Protein AF-A0A1Y3AR07-F1 (afdb_monomer_lite)

Secondary structure (DSSP, 8-state):
-----TT-HHHHHHHHHHHHHHHHHHHHHHSTT-HHHHS----PPPTT-TTTTSTTTTS----------TT------------S-------PPPTTHHHHHHHHHHHH-TTGGGSTTTSHHHHHHHHHHHHHHH-HHHHHIIIIIS---GGGTHHHHHHTTTTTTS-HHHHHHHHHHHHHSTTHHHHHHHHHHHHHHHTHHHHHHS-HHHHHHHHHS--TTS-HHHHHHHHHHHHT-

Foldseek 3Di:
DPDPDPPDLVVVLVVVVVVVVVVLVVLCVLCVPDVVSVDDPPDRDDSPPPPPVVVVVPPPPPPQPFDDDPPGDTDRDDDDDDDDDDDDPDPPDDPVVVVVVVVLCQAVPPVLVVPPCGYLVNLLVVLLVLLCVVPVPLSCLCCPVQNPRSCLFVSCCLNVVNSNQDPPVQSVVSCVLLVVDPPSSVLSSLLLSLLSVVCRVVSVPDHNVSVSVCSNHPDPVDHVVSSNVRSVVSVVD

Sequence (237 aa):
PLNTDPNSHWKNYFRENEILQQIDKDVRRLYPDISFFQQKIARKFDSSDCDILSGRMNNSAHSIDVIKDCFGMTEIRKNKVYDQNQSFDHMAADSSDGEFHWQIRDIFNKHADSDRSSGIVSRMDRLVQILNKEDSELCQQINLIQGIKPHYYAFRWITLLLSQEFPLPDVLRLWDYMFSDENRFDFLLKLCCSMILILRDQLMSGDFASNMKLLQNFPDSIEITFIVARAKTIQAS

InterPro domains:
  IPR000195 Rab-GAP-TBC domain [PF00566] (116-204)
  IPR000195 Rab-GAP-TBC domain [PS50086] (1-182)
  IPR000195 Rab-GAP-TBC domain [SM00164] (2-207)
  IPR035969 Rab-GAP-TBC domain superfamily [SSF47923] (7-41)
  IPR035969 Rab-GAP-TBC domain superfamily [SSF47923] (119-235)

Radius of gyration: 22.09 Å; chains: 1; bounding box: 58×49×59 Å

pLDDT: mean 70.82, std 24.01, range [27.52, 97.81]

Organism: Euroglyphus maynei (NCBI:txid6958)

Structure (mmCIF, N/CA/C/O backbone):
data_AF-A0A1Y3AR07-F1
#
_entry.id   AF-A0A1Y3AR07-F1
#
loop_
_atom_site.group_PDB
_atom_site.id
_atom_site.type_symbol
_atom_site.label_atom_id
_atom_site.label_alt_id
_atom_site.label_comp_id
_atom_site.label_asym_id
_atom_site.label_entity_id
_atom_site.label_seq_id
_atom_site.pdbx_PDB_ins_code
_atom_site.Cartn_x
_atom_site.Cartn_y
_atom_site.Cartn_z
_atom_site.occupancy
_atom_site.B_iso_or_equiv
_atom_site.auth_seq_id
_atom_site.auth_comp_id
_atom_site.auth_asym_id
_atom_site.auth_atom_id
_atom_site.pdbx_PDB_model_num
ATOM 1 N N . PRO A 1 1 ? 40.292 9.517 -28.049 1.00 37.91 1 PRO A N 1
ATOM 2 C CA . PRO A 1 1 ? 39.355 10.549 -27.542 1.00 37.91 1 PRO A CA 1
ATOM 3 C C . PRO A 1 1 ? 37.969 10.346 -28.173 1.00 37.91 1 PRO A C 1
ATOM 5 O O . PRO A 1 1 ? 37.828 10.482 -29.383 1.00 37.91 1 PRO A O 1
ATOM 8 N N . LEU A 1 2 ? 36.999 9.887 -27.375 1.00 44.97 2 LEU A N 1
ATOM 9 C CA . LEU A 1 2 ? 35.655 9.537 -27.847 1.00 44.97 2 LEU A CA 1
ATOM 10 C C . LEU A 1 2 ? 34.948 10.775 -28.417 1.00 44.97 2 LEU A C 1
ATOM 12 O O . LEU A 1 2 ? 34.963 11.840 -27.806 1.00 44.97 2 LEU A O 1
ATOM 16 N N . ASN A 1 3 ? 34.386 10.603 -29.614 1.00 45.16 3 ASN A N 1
ATOM 17 C CA . ASN A 1 3 ? 33.756 11.637 -30.428 1.00 45.16 3 ASN A CA 1
ATOM 18 C C . ASN A 1 3 ? 32.695 12.421 -29.625 1.00 45.16 3 ASN A C 1
ATOM 20 O O . ASN A 1 3 ? 31.760 11.823 -29.092 1.00 45.16 3 ASN A O 1
ATOM 24 N N . THR A 1 4 ? 32.850 13.747 -29.543 1.00 48.69 4 THR A N 1
ATOM 25 C CA . THR A 1 4 ? 32.006 14.687 -28.776 1.00 48.69 4 THR A CA 1
ATOM 26 C C . THR A 1 4 ? 30.728 15.102 -29.509 1.00 48.69 4 THR A C 1
ATOM 28 O O . THR A 1 4 ? 30.097 16.092 -29.140 1.00 48.69 4 THR A O 1
ATOM 31 N N . ASP A 1 5 ? 30.348 14.373 -30.556 1.00 55.53 5 ASP A N 1
ATOM 32 C CA . ASP A 1 5 ? 29.163 14.670 -31.351 1.00 55.53 5 ASP A CA 1
ATOM 33 C C . ASP A 1 5 ? 27.875 14.454 -30.518 1.00 55.53 5 ASP A C 1
ATOM 35 O O . ASP A 1 5 ? 27.694 13.375 -29.936 1.00 55.53 5 ASP A O 1
ATOM 39 N N . PRO A 1 6 ? 26.975 15.450 -30.397 1.00 56.91 6 PRO A N 1
ATOM 40 C CA . PRO A 1 6 ? 25.737 15.334 -29.622 1.00 56.91 6 PRO A CA 1
ATOM 41 C C . PRO A 1 6 ? 24.807 14.189 -30.060 1.00 56.91 6 PRO A C 1
ATOM 43 O O . PRO A 1 6 ? 24.045 13.719 -29.216 1.00 56.91 6 PRO A O 1
ATOM 46 N N . ASN A 1 7 ? 24.931 13.692 -31.299 1.00 57.06 7 ASN A N 1
ATOM 47 C CA . ASN A 1 7 ? 24.195 12.536 -31.836 1.00 57.06 7 ASN A CA 1
ATOM 48 C C . ASN A 1 7 ? 25.040 11.247 -31.925 1.00 57.06 7 ASN A C 1
ATOM 50 O O . ASN A 1 7 ? 24.681 10.304 -32.628 1.00 57.06 7 ASN A O 1
ATOM 54 N N . SER A 1 8 ? 26.181 11.187 -31.234 1.00 61.56 8 SER A N 1
ATOM 55 C CA . SER A 1 8 ? 27.084 10.035 -31.282 1.00 61.56 8 SER A CA 1
ATOM 56 C C . SER A 1 8 ? 26.410 8.762 -30.756 1.00 61.56 8 SER A C 1
ATOM 58 O O . SER A 1 8 ? 26.051 8.682 -29.577 1.00 61.56 8 SER A O 1
ATOM 60 N N . HIS A 1 9 ? 26.320 7.730 -31.605 1.00 55.44 9 HIS A N 1
ATOM 61 C CA . HIS A 1 9 ? 25.875 6.378 -31.236 1.00 55.44 9 HIS A CA 1
ATOM 62 C C . HIS A 1 9 ? 26.577 5.850 -29.976 1.00 55.44 9 HIS A C 1
ATOM 64 O O . HIS A 1 9 ? 25.956 5.180 -29.158 1.00 55.44 9 HIS A O 1
ATOM 70 N N . TRP A 1 10 ? 27.843 6.225 -29.761 1.00 57.66 10 TRP A N 1
ATOM 71 C CA . TRP A 1 10 ? 28.602 5.854 -28.567 1.00 57.66 10 TRP A CA 1
ATOM 72 C C . TRP A 1 10 ? 28.046 6.476 -27.287 1.00 57.66 10 TRP A C 1
ATOM 74 O O . TRP A 1 10 ? 28.010 5.822 -26.250 1.00 57.66 10 TRP A O 1
ATOM 84 N N . LYS A 1 11 ? 27.578 7.725 -27.339 1.00 62.38 11 LYS A N 1
ATOM 85 C CA . LYS A 1 11 ? 26.986 8.399 -26.178 1.00 62.38 11 LYS A CA 1
ATOM 86 C C . LYS A 1 11 ? 25.668 7.737 -25.767 1.00 62.38 11 LYS A C 1
ATOM 88 O O . LYS A 1 11 ? 25.430 7.571 -24.573 1.00 62.38 11 LYS A O 1
ATOM 93 N N . ASN A 1 12 ? 24.856 7.327 -26.742 1.00 64.12 12 ASN A N 1
ATOM 94 C CA . ASN A 1 12 ? 23.635 6.556 -26.493 1.00 64.12 12 ASN A CA 1
ATOM 95 C C . ASN A 1 12 ? 23.966 5.162 -25.955 1.00 64.12 12 ASN A C 1
ATOM 97 O O . ASN A 1 12 ? 23.444 4.787 -24.914 1.00 64.12 12 ASN A O 1
ATOM 101 N N . TYR A 1 13 ? 24.928 4.468 -26.562 1.00 67.81 13 TYR A N 1
ATOM 102 C CA . TYR A 1 13 ? 25.409 3.163 -26.110 1.00 67.81 13 TYR A CA 1
ATOM 103 C C . TYR A 1 13 ? 25.893 3.163 -24.650 1.00 67.81 13 TYR A C 1
ATOM 105 O O . TYR A 1 13 ? 25.546 2.274 -23.872 1.00 67.81 13 TYR A O 1
ATOM 113 N N . PHE A 1 14 ? 26.699 4.151 -24.244 1.00 68.81 14 PHE A N 1
ATOM 114 C CA . PHE A 1 14 ? 27.161 4.239 -22.855 1.00 68.81 14 PHE A CA 1
ATOM 115 C C . PHE A 1 14 ? 26.009 4.548 -21.897 1.00 68.81 14 PHE A C 1
ATOM 117 O O . PHE A 1 14 ? 25.914 3.913 -20.850 1.00 68.81 14 PHE A O 1
ATOM 124 N N . ARG A 1 15 ? 25.094 5.446 -22.281 1.00 70.12 15 ARG A N 1
ATOM 125 C CA . ARG A 1 15 ? 23.892 5.754 -21.497 1.00 70.12 15 ARG A CA 1
ATOM 126 C C . ARG A 1 15 ? 22.981 4.533 -21.335 1.00 70.12 15 ARG A C 1
ATOM 128 O O . ARG A 1 15 ? 22.512 4.267 -20.235 1.00 70.12 15 ARG A O 1
ATOM 135 N N . GLU A 1 16 ? 22.738 3.782 -22.402 1.00 68.62 16 GLU A N 1
ATOM 136 C CA . GLU A 1 16 ? 21.935 2.555 -22.374 1.00 68.62 16 GLU A CA 1
ATOM 137 C C . GLU A 1 16 ? 22.584 1.490 -21.490 1.00 68.62 16 GLU A C 1
ATOM 139 O O . GLU A 1 16 ? 21.905 0.872 -20.672 1.00 68.62 16 GLU A O 1
ATOM 144 N N . ASN A 1 17 ? 23.906 1.328 -21.566 1.00 68.12 17 ASN A N 1
ATOM 145 C CA . ASN A 1 17 ? 24.625 0.417 -20.678 1.00 68.12 17 ASN A CA 1
ATOM 146 C C . ASN A 1 17 ? 24.584 0.857 -19.205 1.00 68.12 17 ASN A C 1
ATOM 148 O O . ASN A 1 17 ? 24.488 -0.000 -18.330 1.00 68.12 17 ASN A O 1
ATOM 152 N N . GLU A 1 18 ? 24.621 2.158 -18.904 1.00 72.38 18 GLU A N 1
ATOM 153 C CA . GLU A 1 18 ? 24.423 2.667 -17.538 1.00 72.38 18 GLU A CA 1
ATOM 154 C C . GLU A 1 18 ? 23.016 2.348 -17.013 1.00 72.38 18 GLU A C 1
ATOM 156 O O . GLU A 1 18 ? 22.878 1.870 -15.885 1.00 72.38 18 GLU A O 1
ATOM 161 N N . ILE A 1 19 ? 21.982 2.539 -17.841 1.00 70.81 19 ILE A N 1
ATOM 162 C CA . ILE A 1 19 ? 20.592 2.193 -17.505 1.00 70.81 19 ILE A CA 1
ATOM 163 C C . ILE A 1 19 ? 20.463 0.687 -17.251 1.00 70.81 19 ILE A C 1
ATOM 165 O O . ILE A 1 19 ? 19.915 0.276 -16.230 1.00 70.81 19 ILE A O 1
ATOM 169 N N . LEU A 1 20 ? 21.014 -0.151 -18.130 1.00 67.00 20 LEU A N 1
ATOM 170 C CA . LEU A 1 20 ? 20.981 -1.608 -17.973 1.00 67.00 20 LEU A CA 1
ATOM 171 C C . LEU A 1 20 ? 21.702 -2.069 -16.702 1.00 67.00 20 LEU A C 1
ATOM 173 O O . LEU A 1 20 ? 21.234 -2.986 -16.031 1.00 67.00 20 LEU A O 1
ATOM 177 N N . GLN A 1 21 ? 22.807 -1.419 -16.331 1.00 68.44 21 GLN A N 1
ATOM 178 C CA . GLN A 1 21 ? 23.489 -1.696 -15.067 1.00 68.44 21 GLN A CA 1
ATOM 179 C C . GLN A 1 21 ? 22.659 -1.295 -13.847 1.00 68.44 21 GLN A C 1
ATOM 181 O O . GLN A 1 21 ? 22.738 -1.967 -12.819 1.00 68.44 21 GLN A O 1
ATOM 186 N N . GLN A 1 22 ? 21.897 -0.201 -13.921 1.00 68.06 22 GLN A N 1
ATOM 187 C CA . GLN A 1 22 ? 20.972 0.176 -12.850 1.00 68.06 22 GLN A CA 1
ATOM 188 C C . GLN A 1 22 ? 19.852 -0.858 -12.713 1.00 68.06 22 GLN A C 1
ATOM 190 O O . GLN A 1 22 ? 19.626 -1.349 -11.610 1.00 68.06 22 GLN A O 1
ATOM 195 N N . ILE A 1 23 ? 19.255 -1.281 -13.831 1.00 70.00 23 ILE A N 1
ATOM 196 C CA . ILE A 1 23 ? 18.219 -2.321 -13.847 1.00 70.00 23 ILE A CA 1
ATOM 197 C C . ILE A 1 23 ? 18.751 -3.634 -13.257 1.00 70.00 23 ILE A C 1
ATOM 199 O O . ILE A 1 23 ? 18.118 -4.190 -12.366 1.00 70.00 23 ILE A O 1
ATOM 203 N N . ASP A 1 24 ? 19.922 -4.120 -13.686 1.00 67.75 24 ASP A N 1
ATOM 204 C CA . ASP A 1 24 ? 20.511 -5.361 -13.148 1.00 67.75 24 ASP A CA 1
ATOM 205 C C . ASP A 1 24 ? 20.751 -5.269 -11.632 1.00 67.75 24 ASP A C 1
ATOM 207 O O . ASP A 1 24 ? 20.451 -6.208 -10.893 1.00 67.75 24 ASP A O 1
ATOM 211 N N . LYS A 1 25 ? 21.226 -4.118 -11.140 1.00 72.06 25 LYS A N 1
ATOM 212 C CA . LYS A 1 25 ? 21.398 -3.888 -9.700 1.00 72.06 25 LYS A CA 1
ATOM 213 C C . LYS A 1 25 ? 20.070 -3.936 -8.949 1.00 72.06 25 LYS A C 1
ATOM 215 O O . LYS A 1 25 ? 20.022 -4.524 -7.872 1.00 72.06 25 LYS A O 1
ATOM 220 N N . ASP A 1 26 ? 19.022 -3.325 -9.485 1.00 73.75 26 ASP A N 1
ATOM 221 C CA . ASP A 1 26 ? 17.721 -3.257 -8.819 1.00 73.75 26 ASP A CA 1
ATOM 222 C C . ASP A 1 26 ? 17.008 -4.619 -8.838 1.00 73.75 26 ASP A C 1
ATOM 224 O O . ASP A 1 26 ? 16.495 -5.054 -7.807 1.00 73.75 26 ASP A O 1
ATOM 228 N N . VAL A 1 27 ? 17.095 -5.359 -9.949 1.00 69.88 27 VAL A N 1
ATOM 229 C CA . VAL A 1 27 ? 16.599 -6.742 -10.081 1.00 69.88 27 VAL A CA 1
ATOM 230 C C . VAL A 1 27 ? 17.258 -7.665 -9.053 1.00 69.88 27 VAL A C 1
ATOM 232 O O . VAL A 1 27 ? 16.563 -8.405 -8.356 1.00 69.88 27 VAL A O 1
ATOM 235 N N . ARG A 1 28 ? 18.586 -7.592 -8.894 1.00 70.19 28 ARG A N 1
ATOM 236 C CA . ARG A 1 28 ? 19.325 -8.416 -7.919 1.00 70.19 28 ARG A CA 1
ATOM 237 C C . ARG A 1 28 ? 18.969 -8.107 -6.467 1.00 70.19 28 ARG A C 1
ATOM 239 O O . ARG A 1 28 ? 19.092 -8.994 -5.626 1.00 70.19 28 ARG A O 1
ATOM 246 N N . ARG A 1 29 ? 18.575 -6.865 -6.164 1.00 74.88 29 ARG A N 1
ATOM 247 C CA . ARG A 1 29 ? 18.174 -6.443 -4.812 1.00 74.88 29 ARG A CA 1
ATOM 248 C C . ARG A 1 29 ? 16.726 -6.790 -4.474 1.00 74.88 29 ARG A C 1
ATOM 250 O O . ARG A 1 29 ? 16.412 -6.833 -3.292 1.00 74.88 29 ARG A O 1
ATOM 257 N N . LEU A 1 30 ? 15.863 -7.015 -5.468 1.00 69.88 30 LEU A N 1
ATOM 258 C CA . LEU A 1 30 ? 14.429 -7.213 -5.243 1.00 69.88 30 LEU A CA 1
ATOM 259 C C . LEU A 1 30 ? 14.123 -8.506 -4.472 1.00 69.88 30 LEU A C 1
ATOM 261 O O . LEU A 1 30 ? 13.391 -8.463 -3.491 1.00 69.88 30 LEU A O 1
ATOM 265 N N . TYR A 1 31 ? 14.715 -9.631 -4.883 1.00 69.94 31 TYR A N 1
ATOM 266 C CA . TYR A 1 31 ? 14.612 -10.916 -4.181 1.00 69.94 31 TYR A CA 1
ATOM 267 C C . TYR A 1 31 ? 15.985 -11.601 -4.132 1.00 69.94 31 TYR A C 1
ATOM 269 O O . TYR A 1 31 ? 16.283 -12.455 -4.976 1.00 69.94 31 TYR A O 1
ATOM 277 N N . PRO A 1 32 ? 16.855 -11.222 -3.176 1.00 74.31 32 PRO A N 1
ATOM 278 C CA . PRO A 1 32 ? 18.239 -11.691 -3.133 1.00 74.31 32 PRO A CA 1
ATOM 279 C C . PRO A 1 32 ? 18.350 -13.210 -2.950 1.00 74.31 32 PRO A C 1
ATOM 281 O O . PRO A 1 32 ? 19.248 -13.833 -3.516 1.00 74.31 32 PRO A O 1
ATOM 284 N N . ASP A 1 33 ? 17.394 -13.805 -2.236 1.00 73.06 33 ASP A N 1
ATOM 285 C CA . ASP A 1 33 ? 17.386 -15.230 -1.890 1.00 73.06 33 ASP A CA 1
ATOM 286 C C . ASP A 1 33 ? 16.890 -16.135 -3.029 1.00 73.06 33 ASP A C 1
ATOM 288 O O . ASP A 1 33 ? 17.035 -17.359 -2.978 1.00 73.06 33 ASP A O 1
ATOM 292 N N . ILE A 1 34 ? 16.320 -15.556 -4.091 1.00 72.88 34 ILE A N 1
ATOM 293 C CA . ILE A 1 34 ? 15.831 -16.308 -5.244 1.00 72.88 34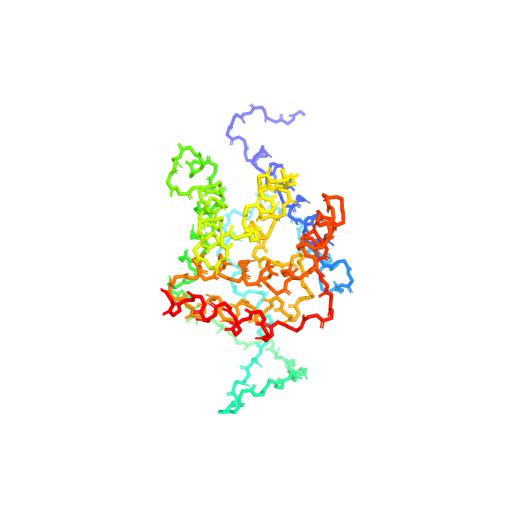 ILE A CA 1
ATOM 294 C C . ILE A 1 34 ? 16.937 -16.365 -6.302 1.00 72.88 34 ILE A C 1
ATOM 296 O O . ILE A 1 34 ? 17.255 -15.378 -6.966 1.00 72.88 34 ILE A O 1
ATOM 300 N N . SER A 1 35 ? 17.484 -17.564 -6.518 1.00 71.25 35 SER A N 1
ATOM 301 C CA . SER A 1 35 ? 18.612 -17.802 -7.434 1.00 71.25 35 SER A CA 1
ATOM 302 C C . SER A 1 35 ? 18.365 -17.328 -8.869 1.00 71.25 35 SER A C 1
ATOM 304 O O . SER A 1 35 ? 19.313 -16.929 -9.542 1.00 71.25 35 SER A O 1
ATOM 306 N N . PHE A 1 36 ? 17.106 -17.316 -9.322 1.00 74.31 36 PHE A N 1
ATOM 307 C CA . PHE A 1 36 ? 16.695 -16.751 -10.609 1.00 74.31 36 PHE A CA 1
ATOM 308 C C . PHE A 1 36 ? 17.141 -15.287 -10.775 1.00 74.31 36 PHE A C 1
ATOM 310 O O . PHE A 1 36 ? 17.758 -14.957 -11.784 1.00 74.31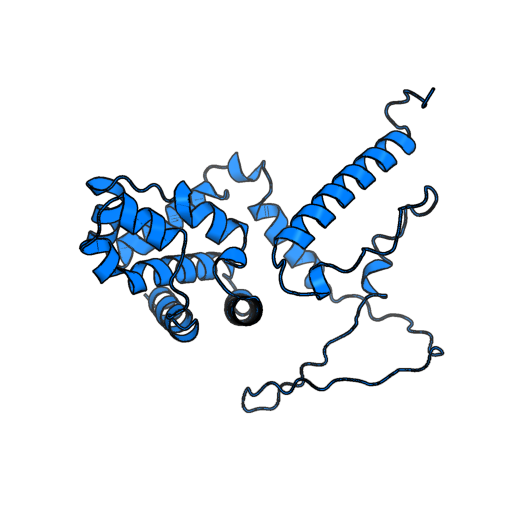 36 PHE A O 1
ATOM 317 N N . PHE A 1 37 ? 16.941 -14.436 -9.760 1.00 71.69 37 PHE A N 1
ATOM 318 C CA . PHE A 1 37 ? 17.307 -13.010 -9.800 1.00 71.69 37 PHE A CA 1
ATOM 319 C C . PHE A 1 37 ? 18.820 -12.771 -9.696 1.00 71.69 37 PHE A C 1
ATOM 321 O O . PHE A 1 37 ? 19.300 -11.675 -9.977 1.00 71.69 37 PHE A O 1
ATOM 328 N N . GLN A 1 38 ? 19.590 -13.799 -9.325 1.00 71.62 38 GLN A N 1
ATOM 329 C CA . GLN A 1 38 ? 21.048 -13.726 -9.220 1.00 71.62 38 GLN A CA 1
ATOM 330 C C . GLN A 1 38 ? 21.773 -14.201 -10.481 1.00 71.62 38 GLN A C 1
ATOM 332 O O . GLN A 1 38 ? 22.992 -14.024 -10.595 1.00 71.62 38 GLN A O 1
ATOM 337 N N . GLN A 1 39 ? 21.058 -14.758 -11.461 1.00 70.62 39 GLN A N 1
ATOM 338 C CA . GLN A 1 39 ? 21.672 -15.193 -12.712 1.00 70.62 39 GLN A CA 1
ATOM 339 C C . GLN A 1 39 ? 22.295 -14.002 -13.452 1.00 70.62 39 GLN A C 1
ATOM 341 O O . GLN A 1 39 ? 21.820 -12.865 -13.393 1.00 70.62 39 GLN A O 1
ATOM 346 N N . LYS A 1 40 ? 23.431 -14.232 -14.116 1.00 59.28 40 LYS A N 1
ATOM 347 C CA . LYS A 1 40 ? 24.054 -13.191 -14.940 1.00 59.28 40 LYS A CA 1
ATOM 348 C C . LYS A 1 40 ? 23.165 -12.945 -16.150 1.00 59.28 40 LYS A C 1
ATOM 350 O O . LYS A 1 40 ? 22.885 -13.879 -16.897 1.00 59.28 40 LYS A O 1
ATOM 355 N N . ILE A 1 41 ? 22.788 -11.689 -16.373 1.00 56.97 41 ILE A N 1
ATOM 356 C CA . ILE A 1 41 ? 22.147 -11.281 -17.621 1.00 56.97 41 ILE A CA 1
ATOM 357 C C . ILE A 1 41 ? 23.188 -11.462 -18.730 1.00 56.97 41 ILE A C 1
ATOM 359 O O . ILE A 1 41 ? 24.153 -10.703 -18.843 1.00 56.97 41 ILE A O 1
ATOM 363 N N . ALA A 1 42 ? 23.049 -12.527 -19.516 1.00 47.22 42 ALA A N 1
ATOM 364 C CA . ALA A 1 42 ? 23.958 -12.819 -20.610 1.00 47.22 42 ALA A CA 1
ATOM 365 C C . ALA A 1 42 ? 23.642 -11.893 -21.792 1.00 47.22 42 ALA A C 1
ATOM 367 O O . ALA A 1 42 ? 22.817 -12.243 -22.630 1.00 47.22 42 ALA A O 1
ATOM 368 N N . ARG A 1 43 ? 24.270 -10.708 -21.832 1.00 49.25 43 ARG A N 1
ATOM 369 C CA . ARG A 1 43 ? 24.794 -10.028 -23.039 1.00 49.25 43 ARG A CA 1
ATOM 370 C C . ARG A 1 43 ? 25.270 -8.611 -22.707 1.00 49.25 43 ARG A C 1
ATOM 372 O O . ARG A 1 43 ? 24.523 -7.806 -22.162 1.00 49.25 43 ARG A O 1
ATOM 379 N N . LYS A 1 44 ? 26.510 -8.304 -23.096 1.00 42.06 44 LYS A N 1
ATOM 380 C CA . LYS A 1 44 ? 26.919 -6.926 -23.387 1.00 42.06 44 LYS A CA 1
ATOM 381 C C . LYS A 1 44 ? 26.204 -6.540 -24.681 1.00 42.06 44 LYS A C 1
ATOM 383 O O . LYS A 1 44 ? 26.218 -7.337 -25.615 1.00 42.06 44 LYS A O 1
ATOM 388 N N . PHE A 1 45 ? 25.548 -5.386 -24.705 1.00 44.38 45 PHE A N 1
ATOM 389 C CA . PHE A 1 45 ? 25.058 -4.807 -25.953 1.00 44.38 45 PHE A CA 1
ATOM 390 C C . PHE A 1 45 ? 26.286 -4.630 -26.858 1.00 44.38 45 PHE A C 1
ATOM 392 O O . PHE A 1 45 ? 27.291 -4.111 -26.376 1.00 44.38 45 PHE A O 1
ATOM 399 N N . ASP A 1 46 ? 26.267 -5.120 -28.094 1.00 44.00 46 ASP A N 1
ATOM 400 C CA . ASP A 1 46 ? 27.309 -4.798 -29.074 1.00 44.00 46 ASP A CA 1
ATOM 401 C C . ASP A 1 46 ? 26.748 -3.736 -30.023 1.00 44.00 46 ASP A C 1
ATOM 403 O O . ASP A 1 46 ? 25.536 -3.670 -30.238 1.00 44.00 46 ASP A O 1
ATOM 407 N N . SER A 1 47 ? 27.596 -2.850 -30.546 1.00 43.41 47 SER A N 1
ATOM 408 C CA . SER A 1 47 ? 27.159 -1.580 -31.159 1.00 43.41 47 SER A CA 1
ATOM 409 C C . SER A 1 47 ? 26.390 -1.719 -32.489 1.00 43.41 47 SER A C 1
ATOM 411 O O . SER A 1 47 ? 26.172 -0.717 -33.170 1.00 43.41 47 SER A O 1
ATOM 413 N N . SER A 1 48 ? 26.038 -2.938 -32.896 1.00 46.41 48 SER A N 1
ATOM 414 C CA . SER A 1 48 ? 25.410 -3.275 -34.179 1.00 46.41 48 SER A CA 1
ATOM 415 C C . SER A 1 48 ? 23.917 -3.605 -34.070 1.00 46.41 48 SER A C 1
ATOM 417 O O . SER A 1 48 ? 23.242 -3.666 -35.091 1.00 46.41 48 SER A O 1
ATOM 419 N N . ASP A 1 49 ? 23.389 -3.771 -32.856 1.00 43.44 49 ASP A N 1
ATOM 420 C CA . ASP A 1 49 ? 22.053 -4.326 -32.618 1.00 43.44 49 ASP A CA 1
ATOM 421 C C . ASP A 1 49 ? 21.046 -3.241 -32.185 1.00 43.44 49 ASP A C 1
ATOM 423 O O . ASP A 1 49 ? 20.572 -3.223 -31.050 1.00 43.44 49 ASP A O 1
ATOM 427 N N . CYS A 1 50 ? 20.702 -2.305 -33.079 1.00 39.84 50 CYS A N 1
ATOM 428 C CA . CYS A 1 50 ? 19.671 -1.289 -32.803 1.00 39.84 50 CYS A CA 1
ATOM 429 C C . CYS A 1 50 ? 18.225 -1.823 -32.854 1.00 39.84 50 CYS A C 1
ATOM 431 O O . CYS A 1 50 ? 17.313 -1.140 -32.393 1.00 39.84 50 CYS A O 1
ATOM 433 N N . ASP A 1 51 ? 18.011 -3.054 -33.331 1.00 39.03 51 ASP A N 1
ATOM 434 C CA . ASP A 1 51 ? 16.669 -3.563 -33.660 1.00 39.03 51 ASP A CA 1
ATOM 435 C C . ASP A 1 51 ? 16.111 -4.605 -32.661 1.00 39.03 51 ASP A C 1
ATOM 437 O O . ASP A 1 51 ? 15.016 -5.137 -32.843 1.00 39.03 51 ASP A O 1
ATOM 441 N N . ILE A 1 52 ? 16.807 -4.895 -31.553 1.00 42.78 52 ILE A N 1
ATOM 442 C CA . ILE A 1 52 ? 16.481 -6.026 -30.651 1.00 42.78 52 ILE A CA 1
ATOM 443 C C . ILE A 1 52 ? 15.676 -5.603 -29.408 1.00 42.78 52 ILE A C 1
ATOM 445 O O . ILE A 1 52 ? 15.860 -6.125 -28.306 1.00 42.78 52 ILE A O 1
ATOM 449 N N . LEU A 1 53 ? 14.742 -4.663 -29.554 1.00 40.62 53 LEU A N 1
ATOM 450 C CA . LEU A 1 53 ? 13.634 -4.557 -28.592 1.00 40.62 53 LEU A CA 1
ATOM 451 C C . LEU A 1 53 ? 12.440 -5.427 -29.015 1.00 40.62 53 LEU A C 1
ATOM 453 O O . LEU A 1 53 ? 11.729 -5.918 -28.145 1.00 40.62 53 LEU A O 1
ATOM 457 N N . SER A 1 54 ? 12.290 -5.742 -30.310 1.00 37.75 54 SER A N 1
ATOM 458 C CA . SER A 1 54 ? 11.265 -6.683 -30.798 1.00 37.75 54 SER A CA 1
ATOM 459 C C . SER A 1 54 ? 11.645 -8.154 -30.559 1.00 37.75 54 SER A C 1
ATOM 461 O O . SER A 1 54 ? 10.806 -8.969 -30.187 1.00 37.75 54 SER A O 1
ATOM 463 N N . GLY A 1 55 ? 12.932 -8.502 -30.685 1.00 34.25 55 GLY A N 1
ATOM 464 C CA . GLY A 1 55 ? 13.420 -9.885 -30.575 1.00 34.25 55 GLY A CA 1
ATOM 465 C C . GLY A 1 55 ? 13.464 -10.465 -29.154 1.00 34.25 55 GLY A C 1
ATOM 466 O O . GLY A 1 55 ? 13.679 -11.666 -28.985 1.00 34.25 55 GLY A O 1
ATOM 467 N N . ARG A 1 56 ? 13.259 -9.641 -28.116 1.00 39.03 56 ARG A N 1
ATOM 468 C CA . ARG A 1 56 ? 13.216 -10.106 -26.716 1.00 39.03 56 ARG A CA 1
ATOM 469 C C . ARG A 1 56 ? 11.894 -10.767 -26.336 1.00 39.03 56 ARG A C 1
ATOM 471 O O . ARG A 1 56 ? 11.883 -11.508 -25.360 1.00 39.03 56 ARG A O 1
ATOM 478 N N . MET A 1 57 ? 10.832 -10.575 -27.118 1.00 38.59 57 MET A N 1
ATOM 479 C CA . MET A 1 57 ? 9.551 -11.238 -26.864 1.00 38.59 57 MET A CA 1
ATOM 480 C C . MET A 1 57 ? 9.580 -12.731 -27.239 1.00 38.59 57 MET A C 1
ATOM 482 O O . MET A 1 57 ? 8.813 -13.513 -26.692 1.00 38.59 57 MET A O 1
ATOM 486 N N . ASN A 1 58 ? 10.525 -13.155 -28.092 1.00 37.47 58 ASN A N 1
ATOM 487 C CA . ASN A 1 58 ? 10.510 -14.505 -28.669 1.00 37.47 58 ASN A CA 1
ATOM 488 C C . ASN A 1 58 ? 11.479 -15.505 -28.014 1.00 37.47 58 ASN A C 1
ATOM 490 O O . ASN A 1 58 ? 11.269 -16.705 -28.136 1.00 37.47 58 ASN A O 1
ATOM 494 N N . ASN A 1 59 ? 12.522 -15.055 -27.302 1.00 36.12 59 ASN A N 1
ATOM 495 C CA . ASN A 1 59 ? 13.631 -15.941 -26.894 1.00 36.12 59 ASN A CA 1
ATOM 496 C C . ASN A 1 59 ? 13.854 -16.082 -25.379 1.00 36.12 59 ASN A C 1
ATOM 498 O O . ASN A 1 59 ? 14.892 -16.588 -24.956 1.00 36.12 59 ASN A O 1
ATOM 502 N N . SER A 1 60 ? 12.893 -15.677 -24.549 1.00 39.59 60 SER A N 1
ATOM 503 C CA . SER A 1 60 ? 12.909 -15.997 -23.112 1.00 39.59 60 SER A CA 1
ATOM 504 C C . SER A 1 60 ? 11.537 -16.408 -22.582 1.00 39.59 60 SER A C 1
ATOM 506 O O . SER A 1 60 ? 11.233 -16.205 -21.409 1.00 39.59 60 SER A O 1
ATOM 508 N N . ALA A 1 61 ? 10.718 -17.035 -23.425 1.00 38.44 61 ALA A N 1
ATOM 509 C CA . ALA A 1 61 ? 9.574 -17.796 -22.958 1.00 38.44 61 ALA A CA 1
ATOM 510 C C . ALA A 1 61 ? 10.057 -19.190 -22.524 1.00 38.44 61 ALA A C 1
ATOM 512 O O . ALA A 1 61 ? 9.863 -20.193 -23.205 1.00 38.44 61 ALA A O 1
ATOM 513 N N . HIS A 1 62 ? 10.680 -19.279 -21.348 1.00 38.25 62 HIS A N 1
ATOM 514 C CA . HIS A 1 62 ? 10.382 -20.439 -20.514 1.00 38.25 62 HIS A CA 1
ATOM 515 C C . HIS A 1 62 ? 8.964 -20.223 -19.999 1.00 38.25 62 HIS A C 1
ATOM 517 O O . HIS A 1 62 ? 8.769 -19.761 -18.877 1.00 38.25 62 HIS A O 1
ATOM 523 N N . SER A 1 63 ? 7.980 -20.475 -20.866 1.00 37.50 63 SER A N 1
ATOM 524 C CA . SER A 1 63 ? 6.586 -20.522 -20.461 1.00 37.50 63 SER A CA 1
ATOM 525 C C . SER A 1 63 ? 6.484 -21.570 -19.363 1.00 37.50 63 SER A C 1
ATOM 527 O O . SER A 1 63 ? 6.737 -22.756 -19.578 1.00 37.50 63 SER A O 1
ATOM 529 N N . ILE A 1 64 ? 6.193 -21.112 -18.150 1.00 38.22 64 ILE A N 1
ATOM 530 C CA . ILE A 1 64 ? 5.653 -21.979 -17.118 1.00 38.22 64 ILE A CA 1
ATOM 531 C C . ILE A 1 64 ? 4.223 -22.233 -17.577 1.00 38.22 64 ILE A C 1
ATOM 533 O O . ILE A 1 64 ? 3.374 -21.353 -17.451 1.00 38.22 64 ILE A O 1
ATOM 537 N N . ASP A 1 65 ? 3.970 -23.401 -18.162 1.00 34.12 65 ASP A N 1
ATOM 538 C CA . ASP A 1 65 ? 2.606 -23.824 -18.459 1.00 34.12 65 ASP A CA 1
ATOM 539 C C . ASP A 1 65 ? 1.872 -24.016 -17.129 1.00 34.12 65 ASP A C 1
ATOM 541 O O . ASP A 1 65 ? 2.012 -25.032 -16.446 1.00 34.12 65 ASP A O 1
ATOM 545 N N . VAL A 1 66 ? 1.105 -23.002 -16.736 1.00 35.44 66 VAL A N 1
ATOM 546 C CA . VAL A 1 66 ? 0.152 -23.089 -15.633 1.00 35.44 66 VAL A CA 1
ATOM 547 C C . VAL A 1 66 ? -1.147 -23.633 -16.214 1.00 35.44 66 VAL A C 1
ATOM 549 O O . VAL A 1 66 ? -1.992 -22.883 -16.702 1.00 35.44 66 VAL A O 1
ATOM 552 N N . ILE A 1 67 ? -1.311 -24.955 -16.191 1.00 33.59 67 ILE A N 1
ATOM 553 C CA . ILE A 1 67 ? -2.598 -25.569 -16.522 1.00 33.59 67 ILE A CA 1
ATOM 554 C C . ILE A 1 67 ? -3.541 -25.298 -15.345 1.00 33.59 67 ILE A C 1
ATOM 556 O O . ILE A 1 67 ? -3.364 -25.842 -14.255 1.00 33.59 67 ILE A O 1
ATOM 560 N N . LYS A 1 68 ? -4.535 -24.432 -15.558 1.00 31.64 68 LYS A N 1
ATOM 561 C CA . LYS A 1 68 ? -5.682 -24.296 -14.656 1.00 31.64 68 LYS A CA 1
ATOM 562 C C . LYS A 1 68 ? -6.605 -25.482 -14.890 1.00 31.64 68 LYS A C 1
ATOM 564 O O . LYS A 1 68 ? -7.224 -25.560 -15.946 1.00 31.64 68 LYS A O 1
ATOM 569 N N . ASP A 1 69 ? -6.725 -26.360 -13.903 1.00 33.84 69 ASP A N 1
ATOM 570 C CA . ASP A 1 69 ? -7.860 -27.278 -13.851 1.00 33.84 69 ASP A CA 1
ATOM 571 C C . ASP A 1 69 ? -9.019 -26.617 -13.087 1.00 33.84 69 ASP A C 1
ATOM 573 O O . ASP A 1 69 ? -8.797 -25.741 -12.242 1.00 33.84 69 ASP A O 1
ATOM 577 N N . CYS A 1 70 ? -10.256 -27.016 -13.389 1.00 34.84 70 CYS A N 1
ATOM 578 C CA . CYS A 1 70 ? -11.526 -26.344 -13.042 1.00 34.84 70 CYS A CA 1
ATOM 579 C C . CYS A 1 70 ? -11.802 -26.124 -11.536 1.00 34.84 70 CYS A C 1
ATOM 581 O O . CYS A 1 70 ? -12.869 -25.638 -11.167 1.00 34.84 70 CYS A O 1
ATOM 583 N N . PHE A 1 71 ? -10.860 -26.484 -10.666 1.00 31.98 71 PHE A N 1
ATOM 584 C CA . PHE A 1 71 ? -10.953 -26.433 -9.209 1.00 31.98 71 PHE A CA 1
ATOM 585 C C . PHE A 1 71 ? -9.886 -25.544 -8.546 1.00 31.98 71 PHE A C 1
ATOM 587 O O . PHE A 1 71 ? -9.818 -25.490 -7.322 1.00 31.98 71 PHE A O 1
ATOM 594 N N . GLY A 1 72 ? -9.066 -24.820 -9.319 1.00 32.69 72 GLY A N 1
ATOM 595 C CA . GLY A 1 72 ? -8.172 -23.784 -8.778 1.00 32.69 72 GLY A CA 1
ATOM 596 C C . GLY A 1 72 ? -6.904 -24.290 -8.078 1.00 32.69 72 GLY A C 1
ATOM 597 O O . GLY A 1 72 ? -6.291 -23.536 -7.327 1.00 32.69 72 GLY A O 1
ATOM 598 N N . MET A 1 73 ? -6.485 -25.533 -8.324 1.00 32.47 73 MET A N 1
ATOM 599 C CA . MET A 1 73 ? -5.216 -26.070 -7.815 1.00 32.47 73 MET A CA 1
ATOM 600 C C . MET A 1 73 ? -4.125 -25.975 -8.890 1.00 32.47 73 MET A C 1
ATOM 602 O O . MET A 1 73 ? -4.323 -26.427 -10.016 1.00 32.47 73 MET A O 1
ATOM 606 N N . THR A 1 74 ? -2.977 -25.389 -8.544 1.00 36.81 74 THR A N 1
ATOM 607 C CA . THR A 1 74 ? -1.825 -25.205 -9.440 1.00 36.81 74 THR A CA 1
ATOM 608 C C . THR A 1 74 ? -0.818 -26.347 -9.260 1.00 36.81 74 THR A C 1
ATOM 610 O O . THR A 1 74 ? -0.148 -26.417 -8.230 1.00 36.81 74 THR A O 1
ATOM 613 N N . GLU A 1 75 ? -0.661 -27.232 -10.251 1.00 31.19 75 GLU A N 1
ATOM 614 C CA . GLU A 1 75 ? 0.495 -28.145 -10.312 1.00 31.19 75 GLU A CA 1
ATOM 615 C C . GLU A 1 75 ? 1.652 -27.492 -11.084 1.00 31.19 75 GLU A C 1
ATOM 617 O O . GLU A 1 75 ? 1.495 -27.076 -12.230 1.00 31.19 75 GLU A O 1
ATOM 622 N N . ILE A 1 76 ? 2.844 -27.451 -10.477 1.00 36.97 76 ILE A N 1
ATOM 623 C CA . ILE A 1 76 ? 4.089 -27.045 -11.144 1.00 36.97 76 ILE A CA 1
ATOM 624 C C . ILE A 1 76 ? 4.812 -28.315 -11.610 1.00 36.97 76 ILE A C 1
ATOM 626 O O . ILE A 1 76 ? 5.446 -28.999 -10.805 1.00 36.97 76 ILE A O 1
ATOM 630 N N . ARG A 1 77 ? 4.764 -28.639 -12.907 1.00 29.56 77 ARG A N 1
ATOM 631 C CA . ARG A 1 77 ? 5.600 -29.706 -13.490 1.00 29.56 77 ARG A CA 1
ATOM 632 C C . ARG A 1 77 ? 6.891 -29.135 -14.074 1.00 29.56 77 ARG A C 1
ATOM 634 O O . ARG A 1 77 ? 6.865 -28.164 -14.822 1.00 29.56 77 ARG A O 1
ATOM 641 N N . LYS A 1 78 ? 8.032 -29.771 -13.775 1.00 35.22 78 LYS A N 1
ATOM 642 C CA . LYS A 1 78 ? 9.318 -29.492 -14.438 1.00 35.22 78 LYS A CA 1
ATOM 643 C C . LYS A 1 78 ? 9.558 -30.446 -15.617 1.00 35.22 78 LYS A C 1
ATOM 645 O O . LYS A 1 78 ? 9.431 -31.656 -15.466 1.00 35.22 78 LYS A O 1
ATOM 650 N N . ASN A 1 79 ? 10.030 -29.846 -16.714 1.00 35.50 79 ASN A N 1
ATOM 651 C CA . ASN A 1 79 ? 10.655 -30.386 -17.931 1.00 35.50 79 ASN A CA 1
ATOM 652 C C . ASN A 1 79 ? 9.775 -30.985 -19.047 1.00 35.50 79 ASN A C 1
ATOM 654 O O . ASN A 1 79 ? 9.284 -32.107 -18.959 1.00 35.50 79 ASN A O 1
ATOM 658 N N . LYS A 1 80 ? 9.837 -30.319 -20.208 1.00 29.16 80 LYS A N 1
ATOM 659 C CA . LYS A 1 80 ? 10.177 -30.958 -21.487 1.00 29.16 80 LYS A CA 1
ATOM 660 C C . LYS A 1 80 ? 11.320 -30.179 -22.140 1.00 29.16 80 LYS A C 1
ATOM 662 O O . LYS A 1 80 ? 11.219 -28.973 -22.331 1.00 29.16 80 LYS A O 1
ATOM 667 N N . VAL A 1 81 ? 12.400 -30.878 -22.476 1.00 35.16 81 VAL A N 1
ATOM 668 C CA . VAL A 1 81 ? 13.384 -30.398 -23.453 1.00 35.16 81 VAL A CA 1
ATOM 669 C C . VAL A 1 81 ? 12.685 -30.459 -24.810 1.00 35.16 81 VAL A C 1
ATOM 671 O O . VAL A 1 81 ? 12.335 -31.552 -25.251 1.00 35.16 81 VAL A O 1
ATOM 674 N N . TYR A 1 82 ? 12.421 -29.308 -25.429 1.00 30.62 82 TYR A N 1
ATOM 675 C CA . TYR A 1 82 ? 11.977 -29.251 -26.821 1.00 30.62 82 TYR A CA 1
ATOM 676 C C . TYR A 1 82 ? 13.187 -29.036 -27.732 1.00 30.62 82 TYR A C 1
ATOM 678 O O . TYR A 1 82 ? 14.026 -28.169 -27.492 1.00 30.62 82 TYR A O 1
ATOM 686 N N . ASP A 1 83 ? 13.273 -29.912 -28.728 1.00 27.52 83 ASP A N 1
ATOM 687 C CA . ASP A 1 83 ? 14.306 -30.010 -29.754 1.00 27.52 83 ASP A CA 1
ATOM 688 C C . ASP A 1 83 ? 14.265 -28.811 -30.727 1.00 27.52 83 ASP A C 1
ATOM 690 O O . ASP A 1 83 ? 13.209 -28.244 -31.005 1.00 27.52 83 ASP A O 1
ATOM 694 N N . GLN A 1 84 ? 15.433 -28.421 -31.235 1.00 32.81 84 GLN A N 1
ATOM 695 C CA . GLN A 1 84 ? 15.779 -27.105 -31.791 1.00 32.81 84 GLN A CA 1
ATOM 696 C C . GLN A 1 84 ? 15.280 -26.788 -33.218 1.00 32.81 84 GLN A C 1
ATOM 698 O O . GLN A 1 84 ? 15.754 -25.823 -33.807 1.00 32.81 84 GLN A O 1
ATOM 703 N N . ASN A 1 85 ? 14.334 -27.529 -33.803 1.00 30.44 85 ASN A N 1
ATOM 704 C CA . ASN A 1 85 ? 14.079 -27.441 -35.253 1.00 30.44 85 ASN A CA 1
ATOM 705 C C . ASN A 1 85 ? 12.609 -27.266 -35.665 1.00 30.44 85 ASN A C 1
ATOM 707 O O . ASN A 1 85 ? 12.124 -27.992 -36.533 1.00 30.44 85 ASN A O 1
ATOM 711 N N . GLN A 1 86 ? 11.902 -26.278 -35.113 1.00 31.14 86 GLN A N 1
ATOM 712 C CA . GLN A 1 86 ? 10.692 -25.759 -35.761 1.00 31.14 86 GLN A CA 1
ATOM 713 C C . GLN A 1 86 ? 10.707 -24.232 -35.799 1.00 31.14 86 GLN A C 1
ATOM 715 O O . GLN A 1 86 ? 10.706 -23.558 -34.773 1.00 31.14 86 GLN A O 1
ATOM 720 N N . SER A 1 87 ? 10.747 -23.711 -37.022 1.00 33.59 87 SER A N 1
ATOM 721 C CA . SER A 1 87 ? 10.534 -22.317 -37.386 1.00 33.59 87 SER A CA 1
ATOM 722 C C . SER A 1 87 ? 9.195 -21.852 -36.814 1.00 33.59 87 SER A C 1
ATOM 724 O O . SER A 1 87 ? 8.137 -22.298 -37.255 1.00 33.59 87 SER A O 1
ATOM 726 N N . PHE A 1 88 ? 9.244 -20.984 -35.807 1.00 29.11 88 PHE A N 1
ATOM 727 C CA . PHE A 1 88 ? 8.060 -20.374 -35.217 1.00 29.11 88 PHE A CA 1
ATOM 728 C C . PHE A 1 88 ? 7.783 -19.053 -35.941 1.00 29.11 88 PHE A C 1
ATOM 730 O O . PHE A 1 88 ? 8.178 -17.977 -35.492 1.00 29.11 88 PHE A O 1
ATOM 737 N N . ASP A 1 89 ? 7.159 -19.157 -37.113 1.00 29.78 89 ASP A N 1
ATOM 738 C CA . ASP A 1 89 ? 6.562 -18.006 -37.782 1.00 29.78 89 ASP A CA 1
ATOM 739 C C . ASP A 1 89 ? 5.303 -17.573 -37.014 1.00 29.78 89 ASP A C 1
ATOM 741 O O . ASP A 1 89 ? 4.380 -18.355 -36.799 1.00 29.78 89 ASP A O 1
ATOM 745 N N . HIS A 1 90 ? 5.293 -16.297 -36.625 1.00 37.03 90 HIS A N 1
ATOM 746 C CA . HIS A 1 90 ? 4.129 -15.481 -36.272 1.00 37.03 90 HIS A CA 1
ATOM 747 C C . HIS A 1 90 ? 3.133 -16.037 -35.237 1.00 37.03 90 HIS A C 1
ATOM 749 O O . HIS A 1 90 ? 2.011 -16.412 -35.566 1.00 37.03 90 HIS A O 1
ATOM 755 N N . MET A 1 91 ? 3.460 -15.861 -33.954 1.00 33.25 91 MET A N 1
ATOM 756 C CA . MET A 1 91 ? 2.443 -15.499 -32.963 1.00 33.25 91 MET A CA 1
ATOM 757 C C . MET A 1 91 ? 2.692 -14.037 -32.596 1.00 33.25 91 MET A C 1
ATOM 759 O O . MET A 1 91 ? 3.609 -13.716 -31.842 1.00 33.25 91 MET A O 1
ATOM 763 N N . ALA A 1 92 ? 1.955 -13.131 -33.237 1.00 33.75 92 ALA A N 1
ATOM 764 C CA . ALA A 1 92 ? 1.955 -11.730 -32.850 1.00 33.75 92 ALA A CA 1
ATOM 765 C C . ALA A 1 92 ? 1.556 -11.650 -31.373 1.00 33.75 92 ALA A C 1
ATOM 767 O O . ALA A 1 92 ? 0.541 -12.227 -30.983 1.00 33.75 92 ALA A O 1
ATOM 768 N N . ALA A 1 93 ? 2.375 -10.973 -30.566 1.00 39.19 93 ALA A N 1
ATOM 769 C CA . ALA A 1 93 ? 1.981 -10.580 -29.227 1.00 39.19 93 ALA A CA 1
ATOM 770 C C . ALA A 1 93 ? 0.638 -9.862 -29.323 1.00 39.19 93 ALA A C 1
ATOM 772 O O . ALA A 1 93 ? 0.494 -8.878 -30.053 1.00 39.19 93 ALA A O 1
ATOM 773 N N . ASP A 1 94 ? -0.341 -10.439 -28.639 1.00 35.75 94 ASP A N 1
ATOM 774 C CA . ASP A 1 94 ? -1.681 -9.908 -28.546 1.00 35.75 94 ASP A CA 1
ATOM 775 C C . ASP A 1 94 ? -1.596 -8.461 -28.043 1.00 35.75 94 ASP A C 1
ATOM 777 O O . ASP A 1 94 ? -0.864 -8.143 -27.101 1.00 35.75 94 ASP A O 1
ATOM 781 N N . SER A 1 95 ? -2.317 -7.568 -28.709 1.00 42.44 95 SER A N 1
ATOM 782 C CA . SER A 1 95 ? -2.306 -6.109 -28.534 1.00 42.44 95 SER A CA 1
ATOM 783 C C . SER A 1 95 ? -2.567 -5.614 -27.101 1.00 42.44 95 SER A C 1
ATOM 785 O O . SER A 1 95 ? -2.418 -4.425 -26.834 1.00 42.44 95 SER A O 1
ATOM 787 N N . SER A 1 96 ? -2.913 -6.506 -26.171 1.00 42.66 96 SER A N 1
ATOM 788 C CA . SER A 1 96 ? -3.174 -6.210 -24.763 1.00 42.66 96 SER A CA 1
ATOM 789 C C . SER A 1 96 ? -1.913 -5.908 -23.936 1.00 42.66 96 SER A C 1
ATOM 791 O O . SER A 1 96 ? -1.989 -5.139 -22.979 1.00 42.66 96 SER A O 1
ATOM 793 N N . ASP A 1 97 ? -0.751 -6.480 -24.268 1.00 42.75 97 ASP A N 1
ATOM 794 C CA . ASP A 1 97 ? 0.440 -6.394 -23.396 1.00 42.75 97 ASP A CA 1
ATOM 795 C C . ASP A 1 97 ? 1.171 -5.040 -23.519 1.00 42.75 97 ASP A C 1
ATOM 797 O O . ASP A 1 97 ? 1.779 -4.531 -22.572 1.00 42.75 97 ASP A O 1
ATOM 801 N N . GLY A 1 98 ? 1.030 -4.384 -24.677 1.00 40.47 98 GLY A N 1
ATOM 802 C CA . GLY A 1 98 ? 1.519 -3.022 -24.902 1.00 40.47 98 GLY A CA 1
ATOM 803 C C . GLY A 1 98 ? 0.769 -1.963 -24.086 1.00 40.47 98 GLY A C 1
ATOM 804 O O . GLY A 1 98 ? 1.336 -0.911 -23.778 1.00 40.47 98 GLY A O 1
ATOM 805 N N . GLU A 1 99 ? -0.477 -2.242 -23.688 1.00 51.25 99 GLU A N 1
ATOM 806 C CA . GLU A 1 99 ? -1.270 -1.311 -22.885 1.00 51.25 99 GLU A CA 1
ATOM 807 C C . GLU A 1 99 ? -0.813 -1.253 -21.426 1.00 51.25 99 GLU A C 1
ATOM 809 O O . GLU A 1 99 ? -0.764 -0.190 -20.806 1.00 51.25 99 GLU A O 1
ATOM 814 N N . PHE A 1 100 ? -0.408 -2.393 -20.874 1.00 54.88 100 PHE A N 1
ATOM 815 C CA . PHE A 1 100 ? -0.016 -2.476 -19.474 1.00 54.88 100 PHE A CA 1
ATOM 816 C C . PHE A 1 100 ? 1.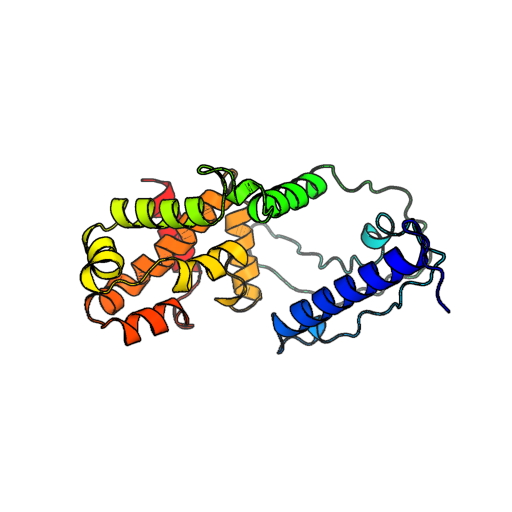284 -1.717 -19.183 1.00 54.88 100 PHE A C 1
ATOM 818 O O . PHE A 1 100 ? 1.378 -0.979 -18.198 1.00 54.88 100 PHE A O 1
ATOM 825 N N . HIS A 1 101 ? 2.275 -1.839 -20.073 1.00 53.91 101 HIS A N 1
ATOM 826 C CA . HIS A 1 101 ? 3.524 -1.089 -19.955 1.00 53.91 101 HIS A CA 1
ATOM 827 C C . HIS A 1 101 ? 3.275 0.425 -19.918 1.00 53.91 101 HIS A C 1
ATOM 829 O O . HIS A 1 101 ? 3.895 1.121 -19.108 1.00 53.91 101 HIS A O 1
ATOM 835 N N . TRP A 1 102 ? 2.356 0.945 -20.746 1.00 53.00 102 TRP A N 1
ATOM 836 C CA . TRP A 1 102 ? 2.030 2.372 -20.707 1.00 53.00 102 TRP A CA 1
ATOM 837 C C . TRP A 1 102 ? 1.287 2.741 -19.416 1.00 53.00 102 TRP A C 1
ATOM 839 O O . TRP A 1 102 ? 1.620 3.763 -18.824 1.00 53.00 102 TRP A O 1
ATOM 849 N N . GLN A 1 103 ? 0.361 1.908 -18.922 1.00 54.75 103 GLN A N 1
ATOM 850 C CA . GLN A 1 103 ? -0.401 2.184 -17.690 1.00 54.75 103 GLN A CA 1
ATOM 851 C C . GLN A 1 103 ? 0.511 2.312 -16.471 1.00 54.75 103 GLN A C 1
ATOM 853 O O . GLN A 1 103 ? 0.361 3.218 -15.651 1.00 54.75 103 GLN A O 1
ATOM 858 N N . ILE A 1 104 ? 1.493 1.416 -16.373 1.00 57.88 104 ILE A N 1
ATOM 859 C CA . ILE A 1 104 ? 2.540 1.468 -15.354 1.00 57.88 104 ILE A CA 1
ATOM 860 C C . ILE A 1 104 ? 3.402 2.712 -15.560 1.00 57.88 104 ILE A C 1
ATOM 862 O O . ILE A 1 104 ? 3.618 3.470 -14.616 1.00 57.88 104 ILE A O 1
ATOM 866 N N . ARG A 1 105 ? 3.844 2.982 -16.793 1.00 54.44 105 ARG A N 1
ATOM 867 C CA . ARG A 1 105 ? 4.622 4.185 -17.108 1.00 54.44 105 ARG A CA 1
ATOM 868 C C . ARG A 1 105 ? 3.900 5.460 -16.681 1.00 54.44 105 ARG A C 1
ATOM 870 O O . ARG A 1 105 ? 4.573 6.330 -16.148 1.00 54.44 105 ARG A O 1
ATOM 877 N N . ASP A 1 106 ? 2.589 5.568 -16.858 1.00 55.75 106 ASP A N 1
ATOM 878 C CA . ASP A 1 106 ? 1.818 6.761 -16.490 1.00 55.75 106 ASP A CA 1
ATOM 879 C C . ASP A 1 106 ? 1.732 6.982 -14.977 1.00 55.75 106 ASP A C 1
ATOM 881 O O . ASP A 1 106 ? 1.723 8.126 -14.532 1.00 55.75 106 ASP A O 1
ATOM 885 N N . ILE A 1 107 ? 1.791 5.920 -14.170 1.00 55.47 107 ILE A N 1
ATOM 886 C CA . ILE A 1 107 ? 1.911 6.033 -12.705 1.00 55.47 107 ILE A CA 1
ATOM 887 C C . ILE A 1 107 ? 3.275 6.592 -12.293 1.00 55.47 107 ILE A C 1
ATOM 889 O O . ILE A 1 107 ? 3.366 7.330 -11.314 1.00 55.47 107 ILE A O 1
ATOM 893 N N . PHE A 1 108 ? 4.333 6.240 -13.029 1.00 53.25 108 PHE A N 1
ATOM 894 C CA . PHE A 1 108 ? 5.722 6.607 -12.722 1.00 53.25 108 PHE A CA 1
ATOM 895 C C . PHE A 1 108 ? 6.251 7.781 -13.547 1.00 53.25 108 PHE A C 1
ATOM 897 O O . PHE A 1 108 ? 7.410 8.187 -13.397 1.00 53.25 108 PHE A O 1
ATOM 904 N N . ASN A 1 109 ? 5.436 8.333 -14.443 1.00 51.91 109 ASN A N 1
ATOM 905 C CA . ASN A 1 109 ? 5.846 9.432 -15.288 1.00 51.91 109 ASN A CA 1
ATOM 906 C C . ASN A 1 109 ? 5.960 10.679 -14.408 1.00 51.91 109 ASN A C 1
ATOM 908 O O . ASN A 1 109 ? 4.967 11.163 -13.880 1.00 51.91 109 ASN A O 1
ATOM 912 N N . LYS A 1 110 ? 7.167 11.241 -14.279 1.00 44.41 110 LYS A N 1
ATOM 913 C CA . LYS A 1 110 ? 7.433 12.471 -13.503 1.00 44.41 110 LYS A CA 1
ATOM 914 C C . LYS A 1 110 ? 6.525 13.651 -13.886 1.00 44.41 110 LYS A C 1
ATOM 916 O O . LYS A 1 110 ? 6.437 14.621 -13.143 1.00 44.41 110 LYS A O 1
ATOM 921 N N . HIS A 1 111 ? 5.893 13.607 -15.060 1.00 43.25 111 HIS A N 1
ATOM 922 C CA . HIS A 1 111 ? 4.937 14.620 -15.514 1.00 43.25 111 HIS A CA 1
ATOM 923 C C . HIS A 1 111 ? 3.523 14.410 -14.937 1.00 43.25 111 HIS A C 1
ATOM 925 O O . HIS A 1 111 ? 2.790 15.383 -14.813 1.00 43.25 111 HIS A O 1
ATOM 931 N N . ALA A 1 112 ? 3.166 13.196 -14.502 1.00 45.91 112 ALA A N 1
ATOM 932 C CA . ALA A 1 112 ? 1.918 12.907 -13.789 1.00 45.91 112 ALA A CA 1
ATOM 933 C C . ALA A 1 112 ? 1.911 13.490 -12.364 1.00 45.91 112 ALA A C 1
ATOM 935 O O . ALA A 1 112 ? 0.861 13.878 -11.869 1.00 45.91 112 ALA A O 1
ATOM 936 N N . ASP A 1 113 ? 3.080 13.662 -11.733 1.00 46.09 113 ASP A N 1
ATOM 937 C CA . ASP A 1 113 ? 3.205 14.382 -10.452 1.00 46.09 113 ASP A CA 1
ATOM 938 C C . ASP A 1 113 ? 3.094 15.912 -10.604 1.00 46.09 113 ASP A C 1
ATOM 940 O O . ASP A 1 113 ? 2.897 16.626 -9.620 1.00 46.09 113 ASP A O 1
ATOM 944 N N . SER A 1 114 ? 3.224 16.434 -11.831 1.00 47.66 114 SER A N 1
ATOM 945 C CA . SER A 1 114 ? 2.961 17.854 -12.120 1.00 47.66 114 SER A CA 1
ATOM 946 C C . SER A 1 114 ? 1.460 18.145 -12.196 1.00 47.66 114 SER A C 1
ATOM 948 O O . SER A 1 114 ? 1.040 19.286 -11.992 1.00 47.66 114 SER A O 1
ATOM 950 N N . ASP A 1 115 ? 0.654 17.117 -12.463 1.00 49.59 115 ASP A N 1
ATOM 951 C CA . ASP A 1 115 ? -0.796 17.187 -12.453 1.00 49.59 115 ASP A CA 1
ATOM 952 C C . ASP A 1 115 ? -1.316 16.818 -11.053 1.00 49.59 115 ASP A C 1
ATOM 954 O O . ASP A 1 115 ? -1.049 15.745 -10.513 1.00 49.59 115 ASP A O 1
ATOM 958 N N . ARG A 1 116 ? -2.083 17.720 -10.432 1.00 52.28 116 ARG A N 1
ATOM 959 C CA . ARG A 1 116 ? -2.613 17.549 -9.062 1.00 52.28 116 ARG A CA 1
ATOM 960 C C . ARG A 1 116 ? -3.570 16.356 -8.923 1.00 52.28 116 ARG A C 1
ATOM 962 O O . ARG A 1 116 ? -3.988 16.045 -7.809 1.00 52.28 116 ARG A O 1
ATOM 969 N N . SER A 1 117 ? -3.943 15.731 -10.038 1.00 54.19 117 SER A N 1
ATOM 970 C CA . SER A 1 117 ? -5.023 14.755 -10.144 1.00 54.19 117 SER A CA 1
ATOM 971 C C . SER A 1 117 ? -4.589 13.312 -10.449 1.00 54.19 117 SER A C 1
ATOM 973 O O . SER A 1 117 ? -5.407 12.416 -10.253 1.00 54.19 117 SER A O 1
ATOM 975 N N . SER A 1 118 ? -3.349 13.048 -10.895 1.00 56.62 118 SER A N 1
ATOM 976 C CA . SER A 1 118 ? -2.969 11.712 -11.413 1.00 56.62 118 SER A CA 1
ATOM 977 C C . SER A 1 118 ? -1.637 11.121 -10.913 1.00 56.62 118 SER A C 1
ATOM 979 O O . SER A 1 118 ? -1.304 9.990 -11.267 1.00 56.62 118 SER A O 1
ATOM 981 N N . GLY A 1 119 ? -0.915 11.810 -10.024 1.00 73.44 119 GLY A N 1
ATOM 982 C CA . GLY A 1 119 ? 0.377 11.352 -9.490 1.00 73.44 119 GLY A CA 1
ATOM 983 C C . GLY A 1 119 ? 0.322 10.391 -8.291 1.00 73.44 119 GLY A C 1
ATOM 984 O O . GLY A 1 119 ? -0.730 10.115 -7.701 1.00 73.44 119 GLY A O 1
ATOM 985 N N . ILE A 1 120 ? 1.500 9.926 -7.861 1.00 79.88 120 ILE A N 1
ATOM 986 C CA . ILE A 1 120 ? 1.656 9.028 -6.700 1.00 79.88 120 ILE A CA 1
ATOM 987 C C . ILE A 1 120 ? 1.155 9.671 -5.402 1.00 79.88 120 ILE A C 1
ATOM 989 O O . ILE A 1 120 ? 0.584 8.997 -4.544 1.00 79.88 120 ILE A O 1
ATOM 993 N N . VAL A 1 121 ? 1.313 10.992 -5.280 1.00 84.44 121 VAL A N 1
ATOM 994 C CA . VAL A 1 121 ? 0.819 11.774 -4.139 1.00 84.44 121 VAL A CA 1
ATOM 995 C C . VAL A 1 121 ? -0.706 11.729 -4.075 1.00 84.44 121 VAL A C 1
ATOM 997 O O . VAL A 1 121 ? -1.257 11.403 -3.029 1.00 84.44 121 VAL A O 1
ATOM 1000 N N . SER A 1 122 ? -1.384 11.932 -5.210 1.00 85.50 122 SER A N 1
ATOM 1001 C CA . SER A 1 122 ? -2.847 11.844 -5.292 1.00 85.50 122 SER A CA 1
ATOM 1002 C C . SER A 1 122 ? -3.357 10.449 -4.911 1.00 85.50 122 SER A C 1
ATOM 1004 O O . SER A 1 122 ? -4.361 10.314 -4.215 1.00 85.50 122 SER A O 1
ATOM 1006 N N . ARG A 1 123 ? -2.623 9.390 -5.279 1.00 89.06 123 ARG A N 1
ATOM 1007 C CA . ARG A 1 123 ? -2.941 8.009 -4.875 1.00 89.06 123 ARG A CA 1
ATOM 1008 C C . ARG A 1 123 ? -2.776 7.775 -3.373 1.00 89.06 123 ARG A C 1
ATOM 1010 O O . ARG A 1 123 ? -3.607 7.095 -2.777 1.00 89.06 123 ARG A O 1
ATOM 1017 N N . MET A 1 124 ? -1.742 8.341 -2.750 1.00 91.94 124 MET A N 1
ATOM 1018 C CA . MET A 1 124 ? -1.585 8.301 -1.291 1.00 91.94 124 MET A CA 1
ATOM 1019 C C . MET A 1 124 ? -2.696 9.083 -0.582 1.00 91.94 124 MET A C 1
ATOM 1021 O O . MET A 1 124 ? -3.252 8.590 0.397 1.00 91.94 124 MET A O 1
ATOM 1025 N N . ASP A 1 125 ? -3.079 10.251 -1.098 1.00 92.44 125 ASP A N 1
ATOM 1026 C CA . ASP A 1 125 ? -4.210 11.017 -0.564 1.00 92.44 125 ASP A CA 1
ATOM 1027 C C . ASP A 1 125 ? -5.519 10.230 -0.710 1.00 92.44 125 ASP A C 1
ATOM 1029 O O . ASP A 1 125 ? -6.324 10.164 0.221 1.00 92.44 125 ASP A O 1
ATOM 1033 N N . ARG A 1 126 ? -5.712 9.554 -1.848 1.00 94.06 126 ARG A N 1
ATOM 1034 C CA . ARG A 1 126 ? -6.856 8.671 -2.085 1.00 94.06 126 ARG A CA 1
ATOM 1035 C C . ARG A 1 126 ? -6.883 7.491 -1.116 1.00 94.06 126 ARG A C 1
ATOM 1037 O O . ARG A 1 126 ? -7.951 7.176 -0.600 1.00 94.06 126 ARG A O 1
ATOM 1044 N N . LEU A 1 127 ? -5.738 6.875 -0.821 1.00 96.12 127 LEU A N 1
ATOM 1045 C CA . LEU A 1 127 ? -5.629 5.837 0.210 1.00 96.12 127 LEU A CA 1
ATOM 1046 C C . LEU A 1 127 ? -6.097 6.358 1.575 1.00 96.12 127 LEU A C 1
ATOM 1048 O O . LEU A 1 127 ? -6.894 5.696 2.236 1.00 96.12 127 LEU A O 1
ATOM 1052 N N . VAL A 1 128 ? -5.658 7.554 1.978 1.00 95.62 128 VAL A N 1
ATOM 1053 C CA . VAL A 1 128 ? -6.095 8.171 3.243 1.00 95.62 128 VAL A CA 1
ATOM 1054 C C . VAL A 1 128 ? -7.596 8.453 3.240 1.00 95.62 128 VAL A C 1
ATOM 1056 O O . VAL A 1 128 ? -8.256 8.235 4.251 1.00 95.62 128 VAL A O 1
ATOM 1059 N N . GLN A 1 129 ? -8.165 8.893 2.115 1.00 95.94 129 GLN A N 1
ATOM 1060 C CA . GLN A 1 129 ? -9.612 9.089 1.992 1.00 95.94 129 GLN A CA 1
ATOM 1061 C C . GLN A 1 129 ? -10.391 7.781 2.159 1.00 95.94 129 GLN A C 1
ATOM 1063 O O . GLN A 1 129 ? -11.405 7.773 2.855 1.00 95.94 129 GLN A O 1
ATOM 1068 N N . ILE A 1 130 ? -9.925 6.687 1.542 1.00 96.56 130 ILE A N 1
ATOM 1069 C CA . ILE A 1 130 ? -10.537 5.358 1.691 1.00 96.56 130 ILE A CA 1
ATOM 1070 C C . ILE A 1 130 ? -10.450 4.920 3.157 1.00 96.56 130 ILE A C 1
ATOM 1072 O O . ILE A 1 130 ? -11.466 4.548 3.737 1.00 96.56 130 ILE A O 1
ATOM 1076 N N . LEU A 1 131 ? -9.279 5.058 3.786 1.00 96.94 131 LEU A N 1
ATOM 1077 C CA . LEU A 1 131 ? -9.097 4.731 5.200 1.00 96.94 131 LEU A CA 1
ATOM 1078 C C . LEU A 1 131 ? -10.033 5.546 6.098 1.00 96.94 131 LEU A C 1
ATOM 1080 O O . LEU A 1 131 ? -10.661 4.984 6.982 1.00 96.94 131 LEU A O 1
ATOM 1084 N N . ASN A 1 132 ? -10.173 6.849 5.853 1.00 96.94 132 ASN A N 1
ATOM 1085 C CA . ASN A 1 132 ? -11.058 7.709 6.635 1.00 96.94 132 ASN A CA 1
ATOM 1086 C C . ASN A 1 132 ? -12.547 7.367 6.455 1.00 96.94 132 ASN A C 1
ATOM 1088 O O . ASN A 1 132 ? -13.326 7.580 7.381 1.00 96.94 132 ASN A O 1
ATOM 1092 N N . LYS A 1 133 ? -12.951 6.871 5.275 1.00 97.00 133 LYS A N 1
ATOM 1093 C CA . LYS A 1 133 ? -14.320 6.388 5.018 1.00 97.00 133 LYS A CA 1
ATOM 1094 C C . LYS A 1 133 ? -14.604 5.106 5.809 1.00 97.00 133 LYS A C 1
ATOM 1096 O O . LYS A 1 133 ? -15.687 4.981 6.368 1.00 97.00 133 LYS A O 1
ATOM 1101 N N . GLU A 1 134 ? -13.646 4.181 5.844 1.00 97.00 134 GLU A N 1
ATOM 1102 C CA . GLU A 1 134 ? -13.799 2.874 6.498 1.00 97.00 134 GLU A CA 1
ATOM 1103 C C . GLU A 1 134 ? -13.607 2.937 8.022 1.00 97.00 134 GLU A C 1
ATOM 1105 O O . GLU A 1 134 ? -14.323 2.268 8.763 1.00 97.00 134 GLU A O 1
ATOM 1110 N N . ASP A 1 135 ? -12.647 3.733 8.497 1.00 97.00 135 ASP A N 1
ATOM 1111 C CA . ASP A 1 135 ? -12.339 3.922 9.915 1.00 97.00 135 ASP A CA 1
ATOM 1112 C C . ASP A 1 135 ? -11.721 5.309 10.167 1.00 97.00 135 ASP A C 1
ATOM 1114 O O . ASP A 1 135 ? -10.502 5.524 10.109 1.00 97.00 135 ASP A O 1
ATOM 1118 N N . SER A 1 136 ? -12.584 6.281 10.469 1.00 96.38 136 SER A N 1
ATOM 1119 C CA . SER A 1 136 ? -12.157 7.652 10.752 1.00 96.38 136 SER A CA 1
ATOM 1120 C C . SER A 1 136 ? -11.318 7.769 12.026 1.00 96.38 136 SER A C 1
ATOM 1122 O O . SER A 1 136 ? -10.462 8.647 12.106 1.00 96.38 136 SER A O 1
ATOM 1124 N N . GLU A 1 137 ? -11.550 6.910 13.024 1.00 97.38 137 GLU A N 1
ATOM 1125 C CA . GLU A 1 137 ? -10.828 6.954 14.300 1.00 97.38 137 GLU A CA 1
ATOM 1126 C C . GLU A 1 137 ? -9.370 6.527 14.097 1.00 97.38 137 GLU A C 1
ATOM 1128 O O . GLU A 1 137 ? -8.448 7.265 14.452 1.00 97.38 137 GLU A O 1
ATOM 1133 N N . LEU A 1 138 ? -9.155 5.394 13.421 1.00 97.00 138 LEU A N 1
ATOM 1134 C CA . LEU A 1 138 ? -7.821 4.914 13.064 1.00 97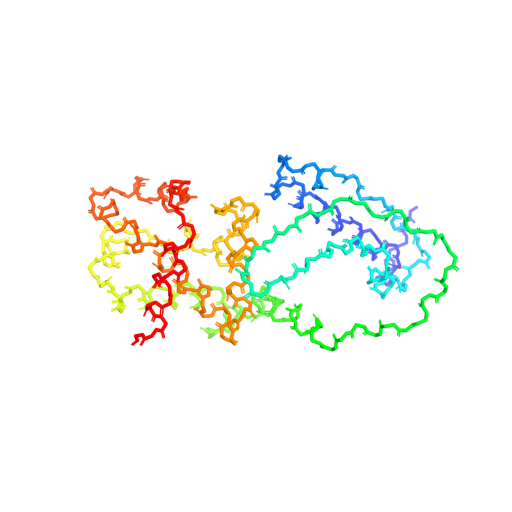.00 138 LEU A CA 1
ATOM 1135 C C . LEU A 1 138 ? -7.087 5.914 12.161 1.00 97.00 138 LEU A C 1
ATOM 1137 O O . LEU A 1 138 ? -5.902 6.190 12.358 1.00 97.00 138 LEU A O 1
ATOM 1141 N N . CYS A 1 139 ? -7.794 6.498 11.190 1.00 96.44 139 CYS A N 1
ATOM 1142 C CA . CYS A 1 139 ? -7.227 7.509 10.303 1.00 96.44 139 CYS A CA 1
ATOM 1143 C C . CYS A 1 139 ? -6.729 8.743 11.075 1.00 96.44 139 CYS A C 1
ATOM 1145 O O . CYS A 1 139 ? -5.627 9.237 10.814 1.00 96.44 139 CYS A O 1
ATOM 1147 N N . GLN A 1 140 ? -7.507 9.236 12.043 1.00 95.00 140 GLN A N 1
ATOM 1148 C CA . GLN A 1 140 ? -7.106 10.357 12.897 1.00 95.00 140 GLN A CA 1
ATOM 1149 C C . GLN A 1 140 ? -5.933 9.986 13.809 1.00 95.00 140 GLN A C 1
ATOM 1151 O O . GLN A 1 140 ? -5.007 10.787 13.952 1.00 95.00 140 GLN A O 1
ATOM 1156 N N . GLN A 1 141 ? -5.929 8.773 14.367 1.00 95.00 141 GLN A N 1
ATOM 1157 C CA . GLN A 1 141 ? -4.840 8.290 15.215 1.00 95.00 141 GLN A CA 1
ATOM 1158 C C . GLN A 1 141 ? -3.499 8.306 14.471 1.00 95.00 141 GLN A C 1
ATOM 1160 O O . GLN A 1 141 ? -2.532 8.906 14.940 1.00 95.00 141 GLN A O 1
ATOM 1165 N N . ILE A 1 142 ? -3.447 7.714 13.277 1.00 94.31 142 ILE A N 1
ATOM 1166 C CA . ILE A 1 142 ? -2.218 7.619 12.477 1.00 94.31 142 ILE A CA 1
ATOM 1167 C C . ILE A 1 142 ? -1.776 9.008 11.990 1.00 94.31 142 ILE A C 1
ATOM 1169 O O . ILE A 1 142 ? -0.616 9.390 12.159 1.00 94.31 142 ILE A O 1
ATOM 1173 N N . ASN A 1 143 ? -2.692 9.785 11.402 1.00 92.38 143 ASN A N 1
ATOM 1174 C CA . ASN A 1 143 ? -2.327 11.011 10.689 1.00 92.38 143 ASN A CA 1
ATOM 1175 C C . ASN A 1 143 ? -2.226 12.247 11.592 1.00 92.38 143 ASN A C 1
ATOM 1177 O O . ASN A 1 143 ? -1.301 13.040 11.424 1.00 92.38 143 ASN A O 1
ATOM 1181 N N . LEU A 1 144 ? -3.176 12.449 12.512 1.00 89.94 144 LEU A N 1
ATOM 1182 C CA . LEU A 1 144 ? -3.265 13.671 13.322 1.00 89.94 144 LEU A CA 1
ATOM 1183 C C . LEU A 1 144 ? -2.574 13.517 14.673 1.00 89.94 144 LEU A C 1
ATOM 1185 O O . LEU A 1 144 ? -1.819 14.402 15.068 1.00 89.94 144 LEU A O 1
ATOM 1189 N N . ILE A 1 145 ? -2.830 12.413 15.378 1.00 91.19 145 ILE A N 1
ATOM 1190 C CA . ILE A 1 145 ? -2.318 12.214 16.741 1.00 91.19 145 ILE A CA 1
ATOM 1191 C C . ILE A 1 145 ? -0.845 11.806 16.694 1.00 91.19 145 ILE A C 1
ATOM 1193 O O . ILE A 1 145 ? -0.012 12.410 17.367 1.00 91.19 145 ILE A O 1
ATOM 1197 N N . GLN A 1 146 ? -0.506 10.813 15.873 1.00 91.88 146 GLN A N 1
ATOM 1198 C CA . GLN A 1 146 ? 0.868 10.322 15.756 1.00 91.88 146 GLN A CA 1
ATOM 1199 C C . GLN A 1 146 ? 1.691 11.084 14.713 1.00 91.88 146 GLN A C 1
ATOM 1201 O O . GLN A 1 146 ? 2.915 11.108 14.802 1.00 91.88 146 GLN A O 1
ATOM 1206 N N . GLY A 1 147 ? 1.054 11.717 13.724 1.00 92.81 147 GLY A N 1
ATOM 1207 C CA . GLY A 1 147 ? 1.765 12.452 12.673 1.00 92.81 147 GLY A CA 1
ATOM 1208 C C . GLY A 1 147 ? 2.487 11.553 11.661 1.00 92.81 147 GLY A C 1
ATOM 1209 O O . GLY A 1 147 ? 3.432 11.996 10.999 1.00 92.81 147 GLY A O 1
ATOM 1210 N N . ILE A 1 148 ? 2.075 10.288 11.528 1.00 94.12 148 ILE A N 1
ATOM 1211 C CA . ILE A 1 148 ? 2.624 9.346 10.548 1.00 94.12 148 ILE A CA 1
ATOM 1212 C C . ILE A 1 148 ? 2.102 9.735 9.167 1.00 94.12 148 ILE A C 1
ATOM 1214 O O . ILE A 1 148 ? 0.939 9.534 8.833 1.00 94.12 148 ILE A O 1
ATOM 1218 N N . LYS A 1 149 ? 2.985 10.281 8.331 1.00 92.12 149 LYS A N 1
ATOM 1219 C CA . LYS A 1 149 ? 2.634 10.636 6.954 1.00 92.12 149 LYS A CA 1
ATOM 1220 C C . LYS A 1 149 ? 2.563 9.381 6.074 1.00 92.12 149 LYS A C 1
ATOM 1222 O O . LYS A 1 149 ? 3.482 8.562 6.144 1.00 92.12 149 LYS A O 1
ATOM 1227 N N . PRO A 1 150 ? 1.588 9.283 5.147 1.00 92.25 150 PRO A N 1
ATOM 1228 C CA . PRO A 1 150 ? 1.488 8.179 4.185 1.00 92.25 150 PRO A CA 1
ATOM 1229 C C . PRO A 1 150 ? 2.777 7.912 3.406 1.00 92.25 150 PRO A C 1
ATOM 1231 O O . PRO A 1 150 ? 3.121 6.769 3.134 1.00 92.25 150 PRO A O 1
ATOM 1234 N N . HIS A 1 151 ? 3.545 8.964 3.121 1.00 91.12 151 HIS A N 1
ATOM 1235 C CA . HIS A 1 151 ? 4.820 8.899 2.407 1.00 91.12 151 HIS A CA 1
ATOM 1236 C C . HIS A 1 151 ? 5.838 7.937 3.040 1.00 91.12 151 HIS A C 1
ATOM 1238 O O . HIS A 1 151 ? 6.693 7.413 2.331 1.00 91.12 151 HIS A O 1
ATOM 1244 N N . TYR A 1 152 ? 5.759 7.695 4.352 1.00 92.50 152 TYR A N 1
ATOM 1245 C CA . TYR A 1 152 ? 6.707 6.832 5.056 1.00 92.50 152 TYR A CA 1
ATOM 1246 C C . TYR A 1 152 ? 6.466 5.331 4.854 1.00 92.50 152 TYR A C 1
ATOM 1248 O O . TYR A 1 152 ? 7.380 4.550 5.113 1.00 92.50 152 TYR A O 1
ATOM 1256 N N . TYR A 1 153 ? 5.276 4.930 4.396 1.00 94.25 153 TYR A N 1
ATOM 1257 C CA . TYR A 1 153 ? 4.920 3.523 4.169 1.00 94.25 153 TYR A CA 1
ATOM 1258 C C . TYR A 1 153 ? 4.275 3.313 2.787 1.00 94.25 153 TYR 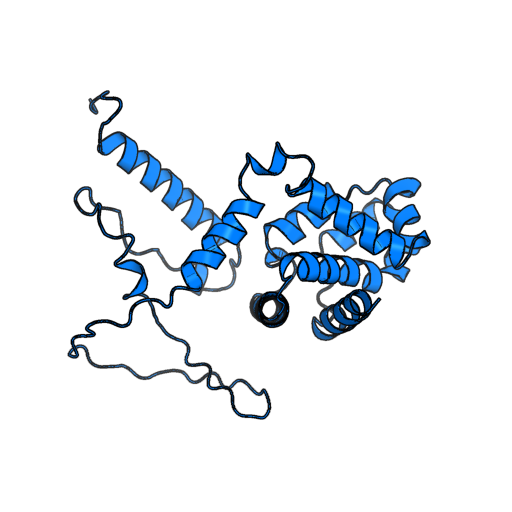A C 1
ATOM 1260 O O . TYR A 1 153 ? 4.767 2.532 1.973 1.00 94.25 153 TYR A O 1
ATOM 1268 N N . ALA A 1 154 ? 3.246 4.095 2.456 1.00 93.25 154 ALA A N 1
ATOM 1269 C CA . ALA A 1 154 ? 2.411 3.908 1.273 1.00 93.25 154 ALA A CA 1
ATOM 1270 C C . ALA A 1 154 ? 3.128 4.212 -0.046 1.00 93.25 154 ALA A C 1
ATOM 1272 O O . ALA A 1 154 ? 2.771 3.637 -1.073 1.00 93.25 154 ALA A O 1
ATOM 1273 N N . PHE A 1 155 ? 4.140 5.088 -0.044 1.00 87.44 155 PHE A N 1
ATOM 1274 C CA . PHE A 1 155 ? 4.892 5.394 -1.263 1.00 87.44 155 PHE A CA 1
ATOM 1275 C C . PHE A 1 155 ? 5.508 4.121 -1.844 1.00 87.44 155 PHE A C 1
ATOM 1277 O O . PHE A 1 155 ? 5.247 3.778 -2.993 1.00 87.44 155 PHE A O 1
ATOM 1284 N N . ARG A 1 156 ? 6.266 3.374 -1.032 1.00 88.44 156 ARG A N 1
ATOM 1285 C CA . ARG A 1 156 ? 6.876 2.100 -1.436 1.00 88.44 156 ARG A CA 1
ATOM 1286 C C . ARG A 1 156 ? 5.813 1.068 -1.813 1.00 88.44 156 ARG A C 1
ATOM 1288 O O . ARG A 1 156 ? 5.936 0.430 -2.851 1.00 88.44 156 ARG A O 1
ATOM 1295 N N . TRP A 1 157 ? 4.755 0.951 -1.011 1.00 94.19 157 TRP A N 1
ATOM 1296 C CA . TRP A 1 157 ? 3.665 0.001 -1.253 1.00 94.19 157 TRP A CA 1
ATOM 1297 C C . TRP A 1 157 ? 3.024 0.178 -2.629 1.00 94.19 157 TRP A C 1
ATOM 1299 O O . TRP A 1 157 ? 2.869 -0.786 -3.374 1.00 94.19 157 TRP A O 1
ATOM 1309 N N . ILE A 1 158 ? 2.686 1.419 -2.982 1.00 89.44 158 ILE A N 1
ATOM 1310 C CA . ILE A 1 158 ? 2.012 1.734 -4.241 1.00 89.44 158 ILE A CA 1
ATOM 1311 C C . ILE A 1 158 ? 3.006 1.672 -5.406 1.00 89.44 158 ILE A C 1
ATOM 1313 O O . ILE A 1 158 ? 2.694 1.092 -6.442 1.00 89.44 158 ILE A O 1
ATOM 1317 N N . THR A 1 159 ? 4.209 2.234 -5.247 1.00 82.81 159 THR A N 1
ATOM 1318 C CA . THR A 1 159 ? 5.210 2.282 -6.328 1.00 82.81 159 THR A CA 1
ATOM 1319 C C . THR A 1 159 ? 5.792 0.916 -6.678 1.00 82.81 159 THR A C 1
ATOM 1321 O O . THR A 1 159 ? 6.218 0.707 -7.808 1.00 82.81 159 THR A O 1
ATOM 1324 N N . LEU A 1 160 ? 5.799 -0.027 -5.741 1.00 85.94 160 LEU A N 1
ATOM 1325 C CA . LEU A 1 160 ? 6.316 -1.376 -5.969 1.00 85.94 160 LEU A CA 1
ATOM 1326 C C . LEU A 1 160 ? 5.210 -2.430 -6.018 1.00 85.94 160 LEU A C 1
ATOM 1328 O O . LEU A 1 160 ? 5.508 -3.618 -5.979 1.00 85.94 160 LEU A O 1
ATOM 1332 N N . LEU A 1 161 ? 3.939 -2.017 -6.091 1.00 89.31 161 LEU A N 1
ATOM 1333 C CA . LEU A 1 161 ? 2.785 -2.924 -6.141 1.00 89.31 161 LEU A CA 1
ATOM 1334 C C . LEU A 1 161 ? 2.856 -4.020 -5.058 1.00 89.31 161 LEU A C 1
ATOM 1336 O O . LEU A 1 161 ? 2.612 -5.196 -5.333 1.00 89.31 161 LEU A O 1
ATOM 1340 N N . LEU A 1 162 ? 3.248 -3.621 -3.842 1.00 91.44 162 LEU A N 1
ATOM 1341 C CA . LEU A 1 162 ? 3.441 -4.469 -2.658 1.00 91.44 162 LEU A CA 1
ATOM 1342 C C . LEU A 1 162 ? 4.516 -5.565 -2.782 1.00 91.44 162 LEU A C 1
ATOM 1344 O O . LEU A 1 162 ? 4.647 -6.396 -1.884 1.00 91.44 162 LEU A O 1
ATOM 1348 N N . SER A 1 163 ? 5.340 -5.561 -3.833 1.00 88.38 163 SER A N 1
ATOM 1349 C CA . SER A 1 163 ? 6.310 -6.635 -4.073 1.00 88.38 163 SER A CA 1
ATOM 1350 C C . SER A 1 163 ? 7.386 -6.749 -2.985 1.00 88.38 163 SER A C 1
ATOM 1352 O O . SER A 1 163 ? 8.001 -7.797 -2.834 1.00 88.38 163 SER A O 1
ATOM 1354 N N . GLN A 1 164 ? 7.632 -5.680 -2.224 1.00 87.62 164 GLN A N 1
ATOM 1355 C CA . GLN A 1 164 ? 8.585 -5.678 -1.109 1.00 87.62 164 GLN A CA 1
ATOM 1356 C C . GLN A 1 164 ? 7.939 -5.906 0.266 1.00 87.62 164 GLN A C 1
ATOM 1358 O O . GLN A 1 164 ? 8.650 -5.861 1.266 1.00 87.62 164 GLN A O 1
ATOM 1363 N N . GLU A 1 165 ? 6.621 -6.114 0.340 1.00 89.38 165 GLU A N 1
ATOM 1364 C CA . GLU A 1 165 ? 5.941 -6.447 1.604 1.00 89.38 165 GLU A CA 1
ATOM 1365 C C . GLU A 1 165 ? 5.765 -7.951 1.790 1.00 89.38 165 GLU A C 1
ATOM 1367 O O . GLU A 1 165 ? 5.604 -8.409 2.913 1.00 89.38 165 GLU A O 1
ATOM 1372 N N . PHE A 1 166 ? 5.768 -8.708 0.691 1.00 89.94 166 PHE A N 1
ATOM 1373 C CA . PHE A 1 166 ? 5.404 -10.119 0.686 1.00 89.94 166 PHE A CA 1
ATOM 1374 C C . PHE A 1 166 ? 6.428 -10.954 -0.090 1.00 89.94 166 PHE A C 1
ATOM 1376 O O . PHE A 1 166 ? 7.076 -10.455 -1.020 1.00 89.94 166 PHE A O 1
ATOM 1383 N N . PRO A 1 167 ? 6.568 -12.249 0.239 1.00 88.06 167 PRO A N 1
ATOM 1384 C CA . PRO A 1 167 ? 7.373 -13.162 -0.558 1.00 88.06 167 PRO A CA 1
ATOM 1385 C C . PRO A 1 167 ? 6.773 -13.320 -1.963 1.00 88.06 167 PRO A C 1
ATOM 1387 O O . PRO A 1 167 ? 5.558 -13.253 -2.151 1.00 88.06 167 PRO A O 1
ATOM 1390 N N . LEU A 1 168 ? 7.623 -13.580 -2.962 1.00 82.94 168 LEU A N 1
ATOM 1391 C CA . LEU A 1 168 ? 7.219 -13.613 -4.375 1.00 82.94 168 LEU A CA 1
ATOM 1392 C C . LEU A 1 168 ? 5.952 -14.451 -4.671 1.00 82.94 168 LEU A C 1
ATOM 1394 O O . LEU A 1 168 ? 5.107 -13.959 -5.415 1.00 82.94 168 LEU A O 1
ATOM 1398 N N . PRO A 1 169 ? 5.749 -15.666 -4.115 1.00 88.56 169 PRO A N 1
ATOM 1399 C CA . PRO A 1 169 ? 4.524 -16.431 -4.370 1.00 88.56 169 PRO A CA 1
ATOM 1400 C C . PRO A 1 169 ? 3.242 -15.691 -3.969 1.00 88.56 169 PRO A C 1
ATOM 1402 O O . PRO A 1 169 ? 2.233 -15.776 -4.667 1.00 88.56 169 PRO A O 1
ATOM 1405 N N . ASP A 1 170 ? 3.289 -14.946 -2.869 1.00 89.88 170 ASP A N 1
ATOM 1406 C CA . ASP A 1 170 ? 2.152 -14.187 -2.359 1.00 89.88 170 ASP A CA 1
ATOM 1407 C C . ASP A 1 170 ? 1.944 -12.890 -3.138 1.00 89.88 170 ASP A C 1
ATOM 1409 O O . ASP A 1 170 ? 0.805 -12.521 -3.423 1.00 89.88 170 ASP A O 1
ATOM 1413 N N . VAL A 1 171 ? 3.032 -12.255 -3.580 1.00 89.44 171 VAL A N 1
ATOM 1414 C CA . VAL A 1 171 ? 2.979 -11.117 -4.510 1.00 89.44 171 VAL A CA 1
ATOM 1415 C C . VAL A 1 171 ? 2.285 -11.517 -5.807 1.00 89.44 171 VAL A C 1
ATOM 1417 O O . VAL A 1 171 ? 1.368 -10.825 -6.240 1.00 89.44 171 VAL A O 1
ATOM 1420 N N . LEU A 1 172 ? 2.656 -12.658 -6.394 1.00 87.38 172 LEU A N 1
ATOM 1421 C CA . LEU A 1 172 ? 2.024 -13.160 -7.617 1.00 87.38 172 LEU A CA 1
ATOM 1422 C C . LEU A 1 172 ? 0.524 -13.415 -7.418 1.00 87.38 172 LEU A C 1
ATOM 1424 O O . LEU A 1 172 ? -0.278 -13.025 -8.260 1.00 87.38 172 LEU A O 1
ATOM 1428 N N . ARG A 1 173 ? 0.121 -13.982 -6.276 1.00 89.62 173 ARG A N 1
ATOM 1429 C CA . ARG A 1 173 ? -1.302 -14.174 -5.952 1.00 89.62 173 ARG A CA 1
ATOM 1430 C C . ARG A 1 173 ? -2.044 -12.852 -5.764 1.00 89.62 173 ARG A C 1
ATOM 1432 O O . ARG A 1 173 ? -3.168 -12.716 -6.236 1.00 89.62 173 ARG A O 1
ATOM 1439 N N . LEU A 1 174 ? -1.451 -11.871 -5.081 1.00 90.44 174 LEU A N 1
ATOM 1440 C CA . LEU A 1 174 ? -2.032 -10.528 -4.961 1.00 90.44 174 LEU A CA 1
ATOM 1441 C C . LEU A 1 174 ? -2.210 -9.884 -6.337 1.00 90.44 174 LEU A C 1
ATOM 1443 O O . LEU A 1 174 ? -3.237 -9.258 -6.599 1.00 90.44 174 LEU A O 1
ATOM 1447 N N . TRP A 1 175 ? -1.232 -10.073 -7.220 1.00 92.19 175 TRP A N 1
ATOM 1448 C CA . TRP A 1 175 ? -1.273 -9.594 -8.593 1.00 92.19 175 TRP A CA 1
ATOM 1449 C C . TRP A 1 175 ? -2.353 -10.290 -9.421 1.00 92.19 175 TRP A C 1
ATOM 1451 O O . TRP A 1 175 ? -3.041 -9.597 -10.164 1.00 92.19 175 TRP A O 1
ATOM 1461 N N . ASP A 1 176 ? -2.597 -11.590 -9.236 1.00 90.00 176 ASP A N 1
ATOM 1462 C CA . ASP A 1 176 ? -3.723 -12.282 -9.880 1.00 90.00 176 ASP A CA 1
ATOM 1463 C C . ASP A 1 176 ? -5.063 -11.608 -9.543 1.00 90.00 176 ASP A C 1
ATOM 1465 O O . ASP A 1 176 ? -5.876 -11.356 -10.433 1.00 90.00 176 ASP A O 1
ATOM 1469 N N . TYR A 1 177 ? -5.288 -11.250 -8.272 1.00 89.19 177 TYR A N 1
ATOM 1470 C CA . TYR A 1 177 ? -6.494 -10.514 -7.878 1.00 89.19 177 TYR A CA 1
ATOM 1471 C C . TYR A 1 177 ? -6.513 -9.098 -8.453 1.00 89.19 177 TYR A C 1
ATOM 1473 O O . TYR A 1 177 ? -7.513 -8.681 -9.032 1.00 89.19 177 TYR A O 1
ATOM 1481 N N . MET A 1 178 ? -5.413 -8.362 -8.311 1.00 89.06 178 MET A N 1
ATOM 1482 C CA . MET A 1 178 ? -5.324 -6.968 -8.736 1.00 89.06 178 MET A CA 1
ATOM 1483 C C . MET A 1 178 ? -5.511 -6.809 -10.243 1.00 89.06 178 MET A C 1
ATOM 1485 O O . MET A 1 178 ? -6.255 -5.933 -10.671 1.00 89.06 178 MET A O 1
ATOM 1489 N N . PHE A 1 179 ? -4.868 -7.650 -11.051 1.00 84.75 179 PHE A N 1
ATOM 1490 C CA . PHE A 1 179 ? -4.949 -7.567 -12.506 1.00 84.75 179 PHE A CA 1
ATOM 1491 C C . PHE A 1 179 ? -6.242 -8.151 -13.072 1.00 84.75 179 PHE A C 1
ATOM 1493 O O . PHE A 1 179 ? -6.620 -7.778 -14.181 1.00 84.75 179 PHE A O 1
ATOM 1500 N N . SER A 1 180 ? -6.956 -8.981 -12.303 1.00 88.31 180 SER A N 1
ATOM 1501 C CA . SER A 1 180 ? -8.312 -9.406 -12.665 1.00 88.31 180 SER A CA 1
ATOM 1502 C C . SER A 1 180 ? -9.355 -8.285 -12.574 1.00 88.31 180 SER A C 1
ATOM 1504 O O . SER A 1 180 ? -10.418 -8.404 -13.176 1.00 88.31 180 SER A O 1
ATOM 1506 N N . ASP A 1 181 ? -9.060 -7.197 -11.853 1.00 86.94 181 ASP A N 1
ATOM 1507 C CA . ASP A 1 181 ? -9.962 -6.057 -11.694 1.00 86.94 181 ASP A CA 1
ATOM 1508 C C . ASP A 1 181 ? -9.784 -5.022 -12.822 1.00 86.94 181 ASP A C 1
ATOM 1510 O O . ASP A 1 181 ? -8.663 -4.696 -13.236 1.00 86.94 181 ASP A O 1
ATOM 1514 N N . GLU A 1 182 ? -10.893 -4.463 -13.316 1.00 82.56 182 GLU A N 1
ATOM 1515 C CA . GLU A 1 182 ? -10.870 -3.389 -14.321 1.00 82.56 182 GLU A CA 1
ATOM 1516 C C . GLU A 1 182 ? -10.226 -2.111 -13.762 1.00 82.56 182 GLU A C 1
ATOM 1518 O O . GLU A 1 182 ? -9.444 -1.445 -14.440 1.00 82.56 182 GLU A O 1
ATOM 1523 N N . ASN A 1 183 ? -10.473 -1.814 -12.484 1.00 85.94 183 ASN A N 1
ATOM 1524 C CA . ASN A 1 183 ? -9.924 -0.683 -11.742 1.00 85.94 183 ASN A CA 1
ATOM 1525 C C . ASN A 1 183 ? -8.740 -1.119 -10.863 1.00 85.94 183 ASN A C 1
ATOM 1527 O O . ASN A 1 183 ? -8.609 -0.703 -9.710 1.00 85.94 183 ASN A O 1
ATOM 1531 N N . ARG A 1 184 ? -7.837 -1.925 -11.430 1.00 87.00 184 ARG A N 1
ATOM 1532 C CA . ARG A 1 184 ? -6.652 -2.524 -10.786 1.00 87.00 184 ARG A CA 1
ATOM 1533 C C . ARG A 1 184 ? -5.877 -1.619 -9.822 1.00 87.00 184 ARG A C 1
ATOM 1535 O O . ARG A 1 184 ? -5.546 -2.040 -8.717 1.00 87.00 184 ARG A O 1
ATOM 1542 N N . PHE A 1 185 ? -5.629 -0.356 -10.173 1.00 86.50 185 PHE A N 1
ATOM 1543 C CA . PHE A 1 185 ? -4.900 0.555 -9.280 1.00 86.50 185 PHE A CA 1
ATOM 1544 C C . PHE A 1 185 ? -5.746 1.129 -8.144 1.00 86.50 185 PHE A C 1
ATOM 1546 O O . PHE A 1 185 ? -5.201 1.447 -7.094 1.00 86.50 185 PHE A O 1
ATOM 1553 N N . ASP A 1 186 ? -7.058 1.263 -8.320 1.00 90.69 186 ASP A N 1
ATOM 1554 C CA . ASP A 1 186 ? -7.958 1.599 -7.214 1.00 90.69 186 ASP A CA 1
ATOM 1555 C C . ASP A 1 186 ? -8.162 0.371 -6.311 1.00 90.69 186 ASP A C 1
ATOM 1557 O O . ASP A 1 186 ? -8.288 0.506 -5.098 1.00 90.69 186 ASP A O 1
ATOM 1561 N N . PHE A 1 187 ? -8.128 -0.846 -6.867 1.00 94.12 187 PHE A N 1
ATOM 1562 C CA . PHE A 1 187 ? -8.091 -2.085 -6.087 1.00 94.12 187 PHE A CA 1
ATOM 1563 C C . PHE A 1 187 ? -6.798 -2.217 -5.267 1.00 94.12 187 PHE A C 1
ATOM 1565 O O . PHE A 1 187 ? -6.864 -2.561 -4.089 1.00 94.12 187 PHE A O 1
ATOM 1572 N N . LEU A 1 188 ? -5.640 -1.839 -5.820 1.00 94.56 188 LEU A N 1
ATOM 1573 C CA . LEU A 1 188 ? -4.382 -1.746 -5.067 1.00 94.56 188 LEU A CA 1
ATOM 1574 C C . LEU A 1 188 ? -4.514 -0.852 -3.826 1.00 94.56 188 LEU A C 1
ATOM 1576 O O . LEU A 1 188 ? -4.063 -1.231 -2.749 1.00 94.56 188 LEU A O 1
ATOM 1580 N N . LEU A 1 189 ? -5.165 0.312 -3.937 1.00 95.56 189 LEU A N 1
ATOM 1581 C CA . LEU A 1 189 ? -5.381 1.181 -2.774 1.00 95.56 189 LEU A CA 1
ATOM 1582 C C . LEU A 1 189 ? -6.280 0.520 -1.723 1.00 95.56 189 LEU A C 1
ATOM 1584 O O . LEU A 1 189 ? -6.052 0.705 -0.529 1.00 95.56 189 LEU A O 1
ATOM 1588 N N . LYS A 1 190 ? -7.252 -0.300 -2.136 1.00 96.69 190 LYS A N 1
ATOM 1589 C CA . LYS A 1 190 ? -8.074 -1.094 -1.209 1.00 96.69 190 LYS A CA 1
ATOM 1590 C C . LYS A 1 190 ? -7.273 -2.207 -0.539 1.00 96.69 190 LYS A C 1
ATOM 1592 O O . LYS A 1 190 ? -7.472 -2.433 0.650 1.00 96.69 190 LYS A O 1
ATOM 1597 N N . LEU A 1 191 ? -6.337 -2.850 -1.244 1.00 97.44 191 LEU A N 1
ATOM 1598 C CA . LEU A 1 191 ? -5.384 -3.793 -0.641 1.00 97.44 191 LEU A CA 1
ATOM 1599 C C . LEU A 1 191 ? -4.523 -3.092 0.420 1.00 97.44 191 LEU A C 1
ATOM 1601 O O . LEU A 1 191 ? -4.469 -3.552 1.559 1.00 97.44 191 LEU A O 1
ATOM 1605 N N . CYS A 1 192 ? -3.941 -1.934 0.095 1.00 97.44 192 CYS A N 1
ATOM 1606 C CA . CYS A 1 192 ? -3.176 -1.125 1.049 1.00 97.44 192 CYS A CA 1
ATOM 1607 C C . CYS A 1 192 ? -4.026 -0.705 2.262 1.00 97.44 192 CYS A C 1
ATOM 1609 O O . CYS A 1 192 ? -3.581 -0.818 3.401 1.00 97.44 192 CYS A O 1
ATOM 1611 N N . CYS A 1 193 ? -5.264 -0.249 2.045 1.00 97.81 193 CYS A N 1
ATOM 1612 C CA . CYS A 1 193 ? -6.174 0.120 3.132 1.00 97.81 193 CYS A CA 1
ATOM 1613 C C . CYS A 1 193 ? -6.519 -1.090 4.006 1.00 97.81 193 CYS A C 1
ATOM 1615 O O . CYS A 1 193 ? -6.541 -0.994 5.231 1.00 97.81 193 CYS A O 1
ATOM 1617 N N . SER A 1 194 ? -6.751 -2.244 3.382 1.00 97.81 194 SER A N 1
ATOM 1618 C CA . SER A 1 194 ? -7.011 -3.495 4.081 1.00 97.81 194 SER A CA 1
ATOM 1619 C C . SER A 1 194 ? -5.852 -3.893 4.995 1.00 97.81 194 SER A C 1
ATOM 1621 O O . SER A 1 194 ? -6.094 -4.284 6.135 1.00 97.81 194 SER A O 1
ATOM 1623 N N . MET A 1 195 ? -4.603 -3.749 4.542 1.00 97.44 195 MET A N 1
ATOM 1624 C CA . MET A 1 195 ? -3.418 -4.001 5.375 1.00 97.44 195 MET A CA 1
ATOM 1625 C C . MET A 1 195 ? -3.422 -3.135 6.641 1.00 97.44 195 MET A C 1
ATOM 1627 O O . MET A 1 195 ? -3.193 -3.646 7.734 1.00 97.44 195 MET A O 1
ATOM 1631 N N . ILE A 1 196 ? -3.747 -1.845 6.517 1.00 97.44 196 ILE A N 1
ATOM 1632 C CA . ILE A 1 196 ? -3.820 -0.920 7.661 1.00 97.44 196 ILE A CA 1
ATOM 1633 C C . ILE A 1 196 ? -4.942 -1.331 8.625 1.00 97.44 196 ILE A C 1
ATOM 1635 O O . ILE A 1 196 ? -4.730 -1.382 9.834 1.00 97.44 196 ILE A O 1
ATOM 1639 N N . LEU A 1 197 ? -6.124 -1.663 8.099 1.00 97.06 197 LEU A N 1
ATOM 1640 C CA . LEU A 1 197 ? -7.285 -2.046 8.908 1.00 97.06 197 LEU A CA 1
ATOM 1641 C C . LEU A 1 197 ? -7.080 -3.366 9.659 1.00 97.06 197 LEU A C 1
ATOM 1643 O O . LEU A 1 197 ? -7.560 -3.504 10.779 1.00 97.06 197 LEU A O 1
ATOM 1647 N N . ILE A 1 198 ? -6.360 -4.331 9.082 1.00 97.00 198 ILE A N 1
ATOM 1648 C CA . ILE A 1 198 ? -6.024 -5.586 9.777 1.00 97.00 198 ILE A CA 1
ATOM 1649 C C . ILE A 1 198 ? -5.140 -5.312 11.001 1.00 97.00 198 ILE A C 1
ATOM 1651 O O . ILE A 1 198 ? -5.260 -5.986 12.021 1.00 97.00 198 ILE A O 1
ATOM 1655 N N . LEU A 1 199 ? -4.287 -4.290 10.929 1.00 96.50 199 LEU A N 1
ATOM 1656 C CA . LEU A 1 199 ? -3.402 -3.886 12.020 1.00 96.50 199 LEU A CA 1
ATOM 1657 C C . LEU A 1 199 ? -4.058 -2.913 13.010 1.00 96.50 199 LEU A C 1
ATOM 1659 O O . LEU A 1 199 ? -3.378 -2.437 13.919 1.00 96.50 199 LEU A O 1
ATOM 1663 N N . ARG A 1 200 ? -5.358 -2.618 12.866 1.00 97.00 200 ARG A N 1
ATOM 1664 C CA . ARG A 1 200 ? -6.072 -1.587 13.633 1.00 97.00 200 ARG A CA 1
ATOM 1665 C C . ARG A 1 200 ? -5.772 -1.632 15.127 1.00 97.00 200 ARG A C 1
ATOM 1667 O O . ARG A 1 200 ? -5.351 -0.624 15.679 1.00 97.00 200 ARG A O 1
ATOM 1674 N N . ASP A 1 201 ? -5.977 -2.770 15.782 1.00 96.38 201 ASP A N 1
ATOM 1675 C CA . ASP A 1 201 ? -5.861 -2.852 17.245 1.00 96.38 201 ASP A CA 1
ATOM 1676 C C . ASP A 1 201 ? -4.430 -2.565 17.725 1.00 96.38 201 ASP A C 1
ATOM 1678 O O . ASP A 1 201 ? -4.213 -1.875 18.725 1.00 96.38 201 ASP A O 1
ATOM 1682 N N . GLN A 1 202 ? -3.436 -3.018 16.958 1.00 96.00 202 GLN A N 1
ATOM 1683 C CA . GLN A 1 202 ? -2.026 -2.745 17.228 1.00 96.00 202 GLN A CA 1
ATOM 1684 C C . GLN A 1 202 ? -1.718 -1.260 17.018 1.00 96.00 202 GLN A C 1
ATOM 1686 O O . GLN A 1 202 ? -1.124 -0.632 17.891 1.00 96.00 202 GLN A O 1
ATOM 1691 N N . LEU A 1 203 ? -2.204 -0.676 15.920 1.00 95.88 203 LEU A N 1
ATOM 1692 C CA . LEU A 1 203 ? -2.005 0.736 15.591 1.00 95.88 203 LEU A CA 1
ATOM 1693 C C . LEU A 1 203 ? -2.701 1.680 16.584 1.00 95.88 203 LEU A C 1
ATOM 1695 O O . LEU A 1 203 ? -2.167 2.741 16.903 1.00 95.88 203 LEU A O 1
ATOM 1699 N N . MET A 1 204 ? -3.859 1.298 17.118 1.00 96.44 204 MET A N 1
ATOM 1700 C CA . MET A 1 204 ? -4.563 2.092 18.126 1.00 96.44 204 MET A CA 1
ATOM 1701 C C . MET A 1 204 ? -3.825 2.106 19.469 1.00 96.44 204 MET A C 1
ATOM 1703 O O . MET A 1 204 ? -3.793 3.142 20.130 1.00 96.44 204 MET A O 1
ATOM 1707 N N . SER A 1 205 ? -3.219 0.979 19.855 1.00 95.62 205 SER A N 1
ATOM 1708 C CA . SER A 1 205 ? -2.497 0.834 21.129 1.00 95.62 205 SER A CA 1
ATOM 1709 C C . SER A 1 205 ? -1.031 1.291 21.089 1.00 95.62 205 SER A C 1
ATOM 1711 O O . SER A 1 205 ? -0.461 1.602 22.136 1.00 95.62 205 SER A O 1
ATOM 1713 N N . GLY A 1 206 ? -0.416 1.310 19.905 1.00 93.88 206 GLY A N 1
ATOM 1714 C CA . GLY A 1 206 ? 0.997 1.624 19.714 1.00 93.88 206 GLY A CA 1
ATOM 1715 C C . GLY A 1 206 ? 1.314 3.121 19.685 1.00 93.88 206 GLY A C 1
ATOM 1716 O O . GLY A 1 206 ? 0.438 3.976 19.560 1.00 93.88 206 GLY A O 1
ATOM 1717 N N . ASP A 1 207 ? 2.605 3.437 19.779 1.00 93.56 207 ASP A N 1
ATOM 1718 C CA . ASP A 1 207 ? 3.155 4.784 19.631 1.00 93.56 207 ASP A CA 1
ATOM 1719 C C . ASP A 1 207 ? 3.704 5.023 18.212 1.00 93.56 207 ASP A C 1
ATOM 1721 O O . ASP A 1 207 ? 3.731 4.121 17.373 1.00 93.56 207 ASP A O 1
ATOM 1725 N N . PHE A 1 208 ? 4.173 6.246 17.930 1.00 94.75 208 PHE A N 1
ATOM 1726 C CA . PHE A 1 208 ? 4.702 6.607 16.608 1.00 94.75 208 PHE A CA 1
ATOM 1727 C C . PHE A 1 208 ? 5.779 5.631 16.113 1.00 94.75 208 PHE A C 1
ATOM 1729 O O . PHE A 1 208 ? 5.721 5.179 14.971 1.00 94.75 208 PHE A O 1
ATOM 1736 N N . ALA A 1 209 ? 6.763 5.298 16.955 1.00 95.06 209 ALA A N 1
ATOM 1737 C CA . ALA A 1 209 ? 7.894 4.470 16.548 1.00 95.06 209 ALA A CA 1
ATOM 1738 C C . ALA A 1 209 ? 7.472 3.019 16.276 1.00 95.06 209 ALA A C 1
ATOM 1740 O O . ALA A 1 209 ? 7.869 2.445 15.257 1.00 95.06 209 ALA A O 1
ATOM 1741 N N . SER A 1 210 ? 6.645 2.440 17.150 1.00 95.38 210 SER A N 1
ATOM 1742 C CA . SER A 1 210 ? 6.149 1.071 16.991 1.00 95.38 210 SER A CA 1
ATOM 1743 C C . SER A 1 210 ? 5.250 0.951 15.766 1.00 95.38 210 SER A C 1
ATOM 1745 O O . SER A 1 210 ? 5.447 0.048 14.955 1.00 95.38 210 SER A O 1
ATOM 1747 N N . ASN A 1 211 ? 4.335 1.900 15.569 1.00 96.00 211 ASN A N 1
ATOM 1748 C CA . ASN A 1 211 ? 3.417 1.903 14.432 1.00 96.00 211 ASN A CA 1
ATOM 1749 C C . ASN A 1 211 ? 4.128 2.169 13.109 1.00 96.00 211 ASN A C 1
ATOM 1751 O O . ASN A 1 211 ? 3.818 1.522 12.112 1.00 96.00 211 ASN A O 1
ATOM 1755 N N . MET A 1 212 ? 5.123 3.060 13.090 1.00 95.50 212 MET A N 1
ATOM 1756 C CA . MET A 1 212 ? 5.959 3.263 11.907 1.00 95.50 212 MET A CA 1
ATOM 1757 C C . MET A 1 212 ? 6.672 1.971 11.519 1.00 95.50 212 MET A C 1
ATOM 1759 O O . MET A 1 212 ? 6.644 1.564 10.359 1.00 95.50 212 MET A O 1
ATOM 1763 N N . LYS A 1 213 ? 7.287 1.301 12.500 1.00 95.38 213 LYS A N 1
ATOM 1764 C CA . LYS A 1 213 ? 7.982 0.035 12.274 1.00 95.38 213 LYS A CA 1
ATOM 1765 C C . LYS A 1 213 ? 7.024 -1.046 11.782 1.00 95.38 213 LYS A C 1
ATOM 1767 O O . LYS A 1 213 ? 7.399 -1.792 10.882 1.00 95.38 213 LYS A O 1
ATOM 1772 N N . LEU A 1 214 ? 5.823 -1.112 12.351 1.00 95.62 214 LEU A N 1
ATOM 1773 C CA . LEU A 1 214 ? 4.787 -2.074 11.987 1.00 95.62 214 LEU A CA 1
ATOM 1774 C C . LEU A 1 214 ? 4.266 -1.847 10.559 1.00 95.62 214 LEU A C 1
ATOM 1776 O O . LEU A 1 214 ? 4.117 -2.798 9.803 1.00 95.62 214 LEU A O 1
ATOM 1780 N N . LEU A 1 215 ? 4.050 -0.591 10.160 1.00 95.62 215 LEU A N 1
ATOM 1781 C CA . LEU A 1 215 ? 3.649 -0.242 8.794 1.00 95.62 215 LEU A CA 1
ATOM 1782 C C . LEU A 1 215 ? 4.781 -0.456 7.779 1.00 95.62 215 LEU A C 1
ATOM 1784 O O . LEU A 1 215 ? 4.518 -0.750 6.624 1.00 95.62 215 LEU A O 1
ATOM 1788 N N . GLN A 1 216 ? 6.048 -0.312 8.168 1.00 93.94 216 GLN A N 1
ATOM 1789 C CA . GLN A 1 216 ? 7.175 -0.547 7.254 1.00 93.94 216 GLN A CA 1
ATOM 1790 C C . GLN A 1 216 ? 7.565 -2.025 7.130 1.00 93.94 216 GLN A C 1
ATOM 1792 O O . GLN A 1 216 ? 8.176 -2.403 6.129 1.00 93.94 216 GLN A O 1
ATOM 1797 N N . ASN A 1 217 ? 7.225 -2.836 8.136 1.00 93.19 217 ASN A N 1
ATOM 1798 C CA . ASN A 1 217 ? 7.513 -4.267 8.211 1.00 93.19 217 ASN A CA 1
ATOM 1799 C C . ASN A 1 217 ? 6.218 -5.010 8.541 1.00 93.19 217 ASN A C 1
ATOM 1801 O O . ASN A 1 217 ? 5.937 -5.303 9.707 1.00 93.19 217 ASN A O 1
ATOM 1805 N N . PHE A 1 218 ? 5.419 -5.261 7.505 1.00 93.12 218 PHE A N 1
ATOM 1806 C CA . PHE A 1 218 ? 4.142 -5.938 7.666 1.00 93.12 218 PHE A CA 1
ATOM 1807 C C . PHE A 1 218 ? 4.348 -7.362 8.228 1.00 93.12 218 PHE A C 1
ATOM 1809 O O . PHE A 1 218 ? 5.279 -8.042 7.800 1.00 93.12 218 PHE A O 1
ATOM 1816 N N . PRO A 1 219 ? 3.533 -7.828 9.194 1.00 92.56 219 PRO A N 1
ATOM 1817 C CA . PRO A 1 219 ? 3.742 -9.138 9.811 1.00 92.56 219 PRO A CA 1
ATOM 1818 C C . PRO A 1 219 ? 3.558 -10.319 8.843 1.00 92.56 219 PRO A C 1
ATOM 1820 O O . PRO A 1 219 ? 2.481 -10.490 8.273 1.00 92.56 219 PRO A O 1
ATOM 1823 N N . ASP A 1 220 ? 4.553 -11.211 8.780 1.00 88.50 220 ASP A N 1
ATOM 1824 C CA . ASP A 1 220 ? 4.519 -12.444 7.966 1.00 88.50 220 ASP A CA 1
ATOM 1825 C C . ASP A 1 220 ? 3.444 -13.457 8.412 1.00 88.50 220 ASP A C 1
ATOM 1827 O O . ASP A 1 220 ? 3.137 -14.411 7.702 1.00 88.50 220 ASP A O 1
ATOM 1831 N N . SER A 1 221 ? 2.877 -13.286 9.612 1.00 89.69 221 SER A N 1
ATOM 1832 C CA . SER A 1 221 ? 1.842 -14.173 10.155 1.00 89.69 221 SER A CA 1
ATOM 1833 C C . SER A 1 221 ? 0.455 -13.950 9.547 1.00 89.69 221 SER A C 1
ATOM 1835 O O . SER A 1 221 ? -0.446 -14.756 9.782 1.00 89.69 221 SER A O 1
ATOM 1837 N N . ILE A 1 222 ? 0.253 -12.854 8.814 1.00 91.69 222 ILE A N 1
ATOM 1838 C CA . ILE A 1 222 ? -1.038 -12.499 8.225 1.00 91.69 222 ILE A CA 1
ATOM 1839 C C . ILE A 1 222 ? -1.113 -13.073 6.812 1.00 91.69 222 ILE A C 1
ATOM 1841 O O . ILE A 1 222 ? -0.368 -12.666 5.923 1.00 91.69 222 ILE A O 1
ATOM 1845 N N . GLU A 1 223 ? -2.061 -13.980 6.576 1.00 91.44 223 GLU A N 1
ATOM 1846 C CA . GLU A 1 223 ? -2.260 -14.541 5.240 1.00 91.44 223 GLU A CA 1
ATOM 1847 C C . GLU A 1 223 ? -2.865 -13.517 4.269 1.00 91.44 223 GLU A C 1
ATOM 1849 O O . GLU A 1 223 ? -3.804 -12.780 4.594 1.00 91.44 223 GLU A O 1
ATOM 1854 N N . ILE A 1 224 ? -2.398 -13.544 3.018 1.00 93.31 224 ILE A N 1
ATOM 1855 C CA . ILE A 1 224 ? -2.904 -12.672 1.948 1.00 93.31 224 ILE A CA 1
ATOM 1856 C C . ILE A 1 224 ? -4.405 -12.829 1.681 1.00 93.31 224 ILE A C 1
ATOM 1858 O O . ILE A 1 224 ? -5.053 -11.901 1.202 1.00 93.31 224 ILE A O 1
ATOM 1862 N N . THR A 1 225 ? -4.977 -13.994 1.986 1.00 93.00 225 THR A N 1
ATOM 1863 C CA . THR A 1 225 ? -6.402 -14.302 1.811 1.00 93.00 225 THR A CA 1
ATOM 1864 C C . THR A 1 225 ? -7.267 -13.357 2.640 1.00 93.00 225 THR A C 1
ATOM 1866 O O . THR A 1 225 ? -8.265 -12.847 2.129 1.00 93.00 225 THR A O 1
ATOM 1869 N N . PHE A 1 226 ? -6.850 -13.042 3.870 1.00 95.06 226 PHE A N 1
ATOM 1870 C CA . PHE A 1 226 ? -7.524 -12.067 4.728 1.00 95.06 226 PHE A CA 1
ATOM 1871 C C . PHE A 1 226 ? -7.433 -10.651 4.159 1.00 95.06 226 PHE A C 1
ATOM 1873 O O . PHE A 1 226 ? -8.431 -9.929 4.153 1.00 95.06 226 PHE A O 1
ATOM 1880 N N . ILE A 1 227 ? -6.265 -10.276 3.625 1.00 96.56 227 ILE A N 1
ATOM 1881 C CA . ILE A 1 227 ? -6.041 -8.967 2.994 1.00 96.56 227 ILE A CA 1
ATOM 1882 C C . ILE A 1 227 ? -6.972 -8.797 1.790 1.00 96.56 227 ILE A C 1
ATOM 1884 O O . ILE A 1 227 ? -7.682 -7.801 1.673 1.00 96.56 227 ILE A O 1
ATOM 1888 N N . VAL A 1 228 ? -7.023 -9.792 0.907 1.00 95.62 228 VAL A N 1
ATOM 1889 C CA . VAL A 1 228 ? -7.862 -9.748 -0.295 1.00 95.62 228 VAL A CA 1
ATOM 1890 C C . VAL A 1 228 ? -9.346 -9.758 0.065 1.00 95.62 228 VAL A C 1
ATOM 1892 O O . VAL A 1 228 ? -10.118 -8.990 -0.509 1.00 95.62 228 VAL A O 1
ATOM 1895 N N . ALA A 1 229 ? -9.766 -10.599 1.015 1.00 95.75 229 ALA A N 1
ATOM 1896 C CA . ALA A 1 229 ? -11.161 -10.673 1.443 1.00 95.75 229 ALA A CA 1
ATOM 1897 C C . A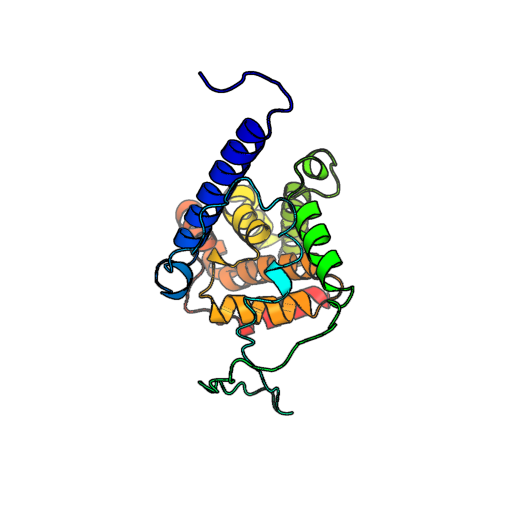LA A 1 229 ? -11.656 -9.322 1.975 1.00 95.75 229 ALA A C 1
ATOM 1899 O O . ALA A 1 229 ? -12.715 -8.843 1.570 1.00 95.75 229 ALA A O 1
ATOM 1900 N N . ARG A 1 230 ? -10.858 -8.672 2.825 1.00 95.88 230 ARG A N 1
ATOM 1901 C CA . ARG A 1 230 ? -11.194 -7.369 3.396 1.00 95.88 230 ARG A CA 1
ATOM 1902 C C . ARG A 1 230 ? -11.139 -6.253 2.348 1.00 95.88 230 ARG A C 1
ATOM 1904 O O . ARG A 1 230 ? -12.037 -5.415 2.336 1.00 95.88 230 ARG A O 1
ATOM 1911 N N . ALA A 1 231 ? -10.188 -6.277 1.412 1.00 96.44 231 ALA A N 1
ATOM 1912 C CA . ALA A 1 231 ? -10.157 -5.338 0.286 1.00 96.44 231 ALA A CA 1
ATOM 1913 C C . ALA A 1 231 ? -11.409 -5.433 -0.606 1.00 96.44 231 ALA A C 1
ATOM 1915 O O . ALA A 1 231 ? -11.948 -4.407 -1.024 1.00 96.44 231 ALA A O 1
ATOM 1916 N N . LYS A 1 232 ? -11.923 -6.647 -0.845 1.00 94.06 232 LYS A N 1
ATOM 1917 C CA . LYS A 1 232 ? -13.192 -6.858 -1.562 1.00 94.06 232 LYS A CA 1
ATOM 1918 C C . LYS A 1 232 ? -14.396 -6.308 -0.797 1.00 94.06 232 LYS A C 1
ATOM 1920 O O . LYS A 1 232 ? -15.299 -5.766 -1.424 1.00 94.06 232 LYS A O 1
ATOM 1925 N N . THR A 1 233 ? -14.407 -6.386 0.538 1.00 95.62 233 THR A N 1
ATOM 1926 C CA . THR A 1 233 ? -15.446 -5.726 1.348 1.00 95.62 233 THR A CA 1
ATOM 1927 C C . THR A 1 233 ? -15.435 -4.214 1.136 1.00 95.62 233 THR A C 1
ATOM 1929 O O . THR A 1 233 ? -16.488 -3.642 0.892 1.00 95.62 233 THR A O 1
ATOM 1932 N N . ILE A 1 234 ? -14.257 -3.579 1.160 1.00 94.19 234 ILE A N 1
ATOM 1933 C CA . ILE A 1 234 ? -14.113 -2.130 0.918 1.00 94.19 234 ILE A CA 1
ATOM 1934 C C . ILE A 1 234 ? -14.599 -1.766 -0.491 1.00 94.19 234 ILE A C 1
ATOM 1936 O O . ILE A 1 234 ? -15.174 -0.707 -0.704 1.00 94.19 234 ILE A O 1
ATOM 1940 N N . GLN A 1 235 ? -14.379 -2.643 -1.474 1.00 90.75 235 GLN A N 1
ATOM 1941 C CA . GLN A 1 235 ? -14.819 -2.412 -2.850 1.00 90.75 235 GLN A CA 1
ATOM 1942 C C . GLN A 1 235 ? -16.340 -2.435 -3.015 1.00 90.75 235 GLN A C 1
ATOM 1944 O O . GLN A 1 235 ? -16.855 -1.786 -3.923 1.00 90.75 235 GLN A O 1
ATOM 1949 N N . ALA A 1 236 ? -17.044 -3.177 -2.163 1.00 84.88 236 ALA A N 1
ATOM 1950 C CA . ALA A 1 236 ? -18.498 -3.282 -2.193 1.00 84.88 236 ALA A CA 1
ATOM 1951 C C . ALA A 1 236 ? -19.220 -2.127 -1.460 1.00 84.88 236 ALA A C 1
ATOM 1953 O O . ALA A 1 236 ? -20.443 -2.032 -1.573 1.00 84.88 236 ALA A O 1
ATOM 1954 N N . SER A 1 237 ? -18.487 -1.278 -0.727 1.00 71.75 237 SER A N 1
ATOM 1955 C CA . SER A 1 237 ? -18.991 -0.186 0.132 1.00 71.75 237 SER A CA 1
ATOM 1956 C C . SER A 1 237 ? -18.922 1.198 -0.515 1.00 71.75 237 SER A C 1
ATOM 1958 O O . SER A 1 237 ? -19.778 2.060 -0.207 1.00 71.75 237 SER A O 1
#